Protein AF-A0A959ATP3-F1 (afdb_monomer_lite)

Structure (mmCIF, N/CA/C/O backbone):
data_AF-A0A959ATP3-F1
#
_entry.id   AF-A0A959ATP3-F1
#
loop_
_atom_site.group_PDB
_atom_site.id
_atom_site.type_symbol
_atom_site.label_atom_id
_atom_site.label_alt_id
_atom_site.label_comp_id
_atom_site.label_asym_id
_atom_site.label_entity_id
_atom_site.label_seq_id
_atom_site.pdbx_PDB_ins_code
_atom_site.Cartn_x
_atom_site.Cartn_y
_atom_site.Cartn_z
_atom_site.occupancy
_atom_site.B_iso_or_equiv
_atom_site.auth_seq_id
_atom_site.auth_comp_id
_atom_site.auth_asym_id
_atom_site.auth_atom_id
_atom_site.pdbx_PDB_model_num
ATOM 1 N N . MET A 1 1 ? 26.171 -15.352 -18.426 1.00 55.78 1 MET A N 1
ATOM 2 C CA . MET A 1 1 ? 26.506 -15.140 -19.850 1.00 55.78 1 MET A CA 1
ATOM 3 C C . MET A 1 1 ? 27.929 -14.606 -19.920 1.00 55.78 1 MET A C 1
ATOM 5 O O . MET A 1 1 ? 28.233 -13.723 -19.118 1.00 55.78 1 MET A O 1
ATOM 9 N N . PRO A 1 2 ? 28.801 -15.142 -20.786 1.00 71.12 2 PRO A N 1
ATOM 10 C CA . PRO A 1 2 ? 30.140 -14.600 -21.000 1.00 71.12 2 PRO A CA 1
ATOM 11 C C . PRO A 1 2 ? 30.067 -13.116 -21.384 1.00 71.12 2 PRO A C 1
ATOM 13 O O . PRO A 1 2 ? 29.172 -12.702 -22.122 1.00 71.12 2 PRO A O 1
ATOM 16 N N . MET A 1 3 ? 30.991 -12.302 -20.871 1.00 66.50 3 MET A N 1
ATOM 17 C CA . MET A 1 3 ? 30.961 -10.841 -21.041 1.00 66.50 3 MET A CA 1
ATOM 18 C C . MET A 1 3 ? 31.035 -10.406 -22.517 1.00 66.50 3 MET A C 1
ATOM 20 O O . MET A 1 3 ? 30.455 -9.386 -22.887 1.00 66.50 3 MET A O 1
ATOM 24 N N . GLU A 1 4 ? 31.709 -11.196 -23.351 1.00 76.69 4 GLU A N 1
ATOM 25 C CA . GLU A 1 4 ? 31.849 -10.973 -24.794 1.00 76.69 4 GLU A CA 1
ATOM 26 C C . GLU A 1 4 ? 30.539 -11.216 -25.554 1.00 76.69 4 GLU A C 1
ATOM 28 O O . GLU A 1 4 ? 30.179 -10.442 -26.438 1.00 76.69 4 GLU A O 1
ATOM 33 N N . GLU A 1 5 ? 29.763 -12.223 -25.152 1.00 82.06 5 GLU A N 1
ATOM 34 C CA . GLU A 1 5 ? 28.483 -12.544 -25.788 1.00 82.06 5 GLU A CA 1
ATOM 35 C C . GLU A 1 5 ? 27.431 -11.457 -25.513 1.00 82.06 5 GLU A C 1
ATOM 37 O O . GLU A 1 5 ? 26.689 -11.049 -26.407 1.00 82.06 5 GLU A O 1
ATOM 42 N N . ALA A 1 6 ? 27.411 -10.913 -24.291 1.00 81.12 6 ALA A N 1
ATOM 43 C CA . ALA A 1 6 ? 26.537 -9.795 -23.937 1.00 81.12 6 ALA A CA 1
ATOM 44 C C . ALA A 1 6 ? 26.890 -8.513 -24.714 1.00 81.12 6 ALA A C 1
ATOM 46 O O . ALA A 1 6 ? 25.999 -7.770 -25.127 1.00 81.12 6 ALA A O 1
ATOM 47 N N . PHE A 1 7 ? 28.185 -8.263 -24.935 1.00 86.12 7 PHE A N 1
ATOM 48 C CA . PHE A 1 7 ? 28.660 -7.137 -25.739 1.00 86.12 7 PHE A CA 1
ATOM 49 C C . PHE A 1 7 ? 28.215 -7.269 -27.200 1.00 86.12 7 PHE A C 1
ATOM 51 O O . PHE A 1 7 ? 27.654 -6.323 -27.751 1.00 86.12 7 PHE A O 1
ATOM 58 N N . ALA A 1 8 ? 28.402 -8.449 -27.799 1.00 89.00 8 ALA A N 1
ATOM 59 C CA . ALA A 1 8 ? 28.009 -8.716 -29.179 1.00 89.00 8 ALA A CA 1
ATOM 60 C C . ALA A 1 8 ? 26.495 -8.550 -29.387 1.00 89.00 8 ALA A C 1
ATOM 62 O O . ALA A 1 8 ? 26.070 -7.867 -30.317 1.00 89.00 8 ALA A O 1
ATOM 63 N N . ARG A 1 9 ? 25.672 -9.097 -28.484 1.00 90.38 9 ARG A N 1
ATOM 64 C CA . ARG A 1 9 ? 24.206 -8.969 -28.563 1.00 90.38 9 ARG A CA 1
ATOM 65 C C . ARG A 1 9 ? 23.738 -7.521 -28.446 1.00 90.38 9 ARG A C 1
ATOM 67 O O . ARG A 1 9 ? 22.873 -7.094 -29.204 1.00 90.38 9 ARG A O 1
ATOM 74 N N . LEU A 1 10 ? 24.323 -6.755 -27.525 1.00 92.38 10 LEU A N 1
ATOM 75 C CA . LEU A 1 10 ? 24.010 -5.335 -27.383 1.00 92.38 10 LEU A CA 1
ATOM 76 C C . LEU A 1 10 ? 24.425 -4.539 -28.628 1.00 92.38 10 LEU A C 1
ATOM 78 O O . LEU A 1 10 ? 23.687 -3.667 -29.077 1.00 92.38 10 LEU A O 1
ATOM 82 N N . MET A 1 11 ? 25.578 -4.856 -29.215 1.00 93.62 11 MET A N 1
ATOM 83 C CA . MET A 1 11 ? 26.029 -4.223 -30.451 1.00 93.62 11 MET A CA 1
ATOM 84 C C . MET A 1 11 ? 25.081 -4.505 -31.623 1.00 93.62 11 MET A C 1
ATOM 86 O O . MET A 1 11 ? 24.761 -3.582 -32.366 1.00 93.62 11 MET A O 1
ATOM 90 N N . VAL A 1 12 ? 24.592 -5.741 -31.766 1.00 93.88 12 VAL A N 1
ATOM 91 C CA . VAL A 1 12 ? 23.578 -6.095 -32.775 1.00 93.88 12 VAL A CA 1
ATOM 92 C C . VAL A 1 12 ? 22.300 -5.281 -32.566 1.00 93.88 12 VAL A C 1
ATOM 94 O O . VAL A 1 12 ? 21.854 -4.615 -33.496 1.00 93.88 12 VAL A O 1
ATOM 97 N N . ALA A 1 13 ? 21.782 -5.235 -31.337 1.00 93.75 13 ALA A N 1
ATOM 98 C CA . ALA A 1 13 ? 20.562 -4.491 -31.029 1.00 93.75 13 ALA A CA 1
ATOM 99 C C . ALA A 1 13 ? 20.670 -2.995 -31.359 1.00 93.75 13 ALA A C 1
ATOM 101 O O . ALA A 1 13 ? 19.736 -2.400 -31.891 1.00 93.75 13 ALA A O 1
ATOM 102 N N . LEU A 1 14 ? 21.820 -2.377 -31.076 1.00 94.00 14 LEU A N 1
ATOM 103 C CA . LEU A 1 14 ? 22.054 -0.967 -31.394 1.00 94.00 14 LEU A CA 1
ATOM 104 C C . LEU A 1 14 ? 22.141 -0.710 -32.903 1.00 94.00 14 LEU A C 1
ATOM 106 O O . LEU A 1 14 ? 21.731 0.358 -33.352 1.00 94.00 14 LEU A O 1
ATOM 110 N N . ARG A 1 15 ? 22.646 -1.668 -33.690 1.00 93.69 15 ARG A N 1
ATOM 111 C CA . ARG A 1 15 ? 22.652 -1.566 -35.158 1.00 93.69 15 ARG A CA 1
ATOM 112 C C . ARG A 1 15 ? 21.250 -1.644 -35.733 1.00 93.69 15 ARG A C 1
ATOM 114 O O . ARG A 1 15 ? 20.920 -0.827 -36.583 1.00 93.69 15 ARG A O 1
ATOM 121 N N . GLU A 1 16 ? 20.446 -2.588 -35.260 1.00 92.75 16 GLU A N 1
ATOM 122 C CA . GLU A 1 16 ? 19.052 -2.733 -35.693 1.00 92.75 16 GLU A CA 1
ATOM 123 C C . GLU A 1 16 ? 18.262 -1.470 -35.359 1.00 92.75 16 GLU A C 1
ATOM 125 O O . GLU A 1 16 ? 17.630 -0.888 -36.228 1.00 92.75 16 GLU A O 1
ATOM 130 N N . VAL A 1 17 ? 18.409 -0.951 -34.138 1.00 93.44 17 VAL A N 1
ATOM 131 C CA . VAL A 1 17 ? 17.792 0.318 -33.743 1.00 93.44 17 VAL A CA 1
ATOM 132 C C . VAL A 1 17 ? 18.260 1.485 -34.622 1.00 93.44 17 VAL A C 1
ATOM 134 O O . VAL A 1 17 ? 17.458 2.318 -35.038 1.00 93.44 17 VAL A O 1
ATOM 137 N N . ALA A 1 18 ? 19.549 1.575 -34.944 1.00 91.94 18 ALA A N 1
ATOM 138 C CA . ALA A 1 18 ? 20.011 2.613 -35.858 1.00 91.94 18 ALA A CA 1
ATOM 139 C C . ALA A 1 18 ? 19.338 2.483 -37.240 1.00 91.94 18 ALA A C 1
ATOM 141 O O . ALA A 1 18 ? 18.886 3.485 -37.791 1.00 91.94 18 ALA A O 1
ATOM 142 N N . GLN A 1 19 ? 19.235 1.265 -37.778 1.00 90.31 19 GLN A N 1
ATOM 143 C CA . GLN A 1 19 ? 18.623 0.993 -39.082 1.00 90.31 19 GLN A CA 1
ATOM 144 C C . GLN A 1 19 ? 17.118 1.287 -39.097 1.00 90.31 19 GLN A C 1
ATOM 146 O O . GLN A 1 19 ? 16.654 2.041 -39.952 1.00 90.31 19 GLN A O 1
ATOM 151 N N . ASP A 1 20 ? 16.376 0.756 -38.128 1.00 90.81 20 ASP A N 1
ATOM 152 C CA . ASP A 1 20 ? 14.914 0.840 -38.068 1.00 90.81 20 ASP A CA 1
ATOM 153 C C . ASP A 1 20 ? 14.419 2.276 -37.865 1.00 90.81 20 ASP A C 1
ATOM 155 O O . ASP A 1 20 ? 13.376 2.666 -38.389 1.00 90.81 20 ASP A O 1
ATOM 159 N N . TYR A 1 21 ? 15.180 3.087 -37.125 1.00 88.75 21 TYR A N 1
ATOM 160 C CA . TYR A 1 21 ? 14.747 4.417 -36.694 1.00 88.75 21 TYR A CA 1
ATOM 161 C C . TYR A 1 21 ? 15.440 5.574 -37.427 1.00 88.75 21 TYR A C 1
ATOM 163 O O . TYR A 1 21 ? 15.325 6.731 -37.016 1.00 88.75 21 TYR A O 1
ATOM 171 N N . GLY A 1 22 ? 16.100 5.288 -38.556 1.00 77.06 22 GLY A N 1
ATOM 172 C CA . GLY A 1 22 ? 16.407 6.312 -39.555 1.00 77.06 22 GLY A CA 1
ATOM 173 C C . GLY A 1 22 ? 17.872 6.720 -39.699 1.00 77.06 22 GLY A C 1
ATOM 174 O O . GLY A 1 22 ? 18.131 7.828 -40.178 1.00 77.06 22 GLY A O 1
ATOM 175 N N . ALA A 1 23 ? 18.832 5.854 -39.362 1.00 82.75 23 ALA A N 1
ATOM 176 C CA . ALA A 1 23 ? 20.211 6.027 -39.815 1.00 82.75 23 ALA A CA 1
ATOM 177 C C . ALA A 1 23 ? 20.264 5.925 -41.349 1.00 82.75 23 ALA A C 1
ATOM 179 O O . ALA A 1 23 ? 20.186 4.845 -41.929 1.00 82.75 23 ALA A O 1
ATOM 180 N N . ARG A 1 24 ? 20.380 7.074 -42.024 1.00 78.44 24 ARG A N 1
ATOM 181 C CA . ARG A 1 24 ? 20.422 7.164 -43.498 1.00 78.44 24 ARG A CA 1
ATOM 182 C C . ARG A 1 24 ? 21.836 7.049 -44.061 1.00 78.44 24 ARG A C 1
ATOM 184 O O . ARG A 1 24 ? 22.009 6.942 -45.270 1.00 78.44 24 ARG A O 1
ATOM 191 N N . GLN A 1 25 ? 22.838 7.122 -43.192 1.00 80.69 25 GLN A N 1
ATOM 192 C CA . GLN A 1 25 ? 24.253 7.020 -43.528 1.00 80.69 25 GLN A CA 1
ATOM 193 C C . GLN A 1 25 ? 24.859 5.818 -42.808 1.00 80.69 25 GLN A C 1
ATOM 195 O O . GLN A 1 25 ? 24.381 5.415 -41.746 1.00 80.69 25 GLN A O 1
ATOM 200 N N . ALA A 1 26 ? 25.936 5.269 -43.372 1.00 83.38 26 ALA A N 1
ATOM 201 C CA . ALA A 1 26 ? 26.719 4.254 -42.687 1.00 83.38 26 ALA A CA 1
ATOM 202 C C . ALA A 1 26 ? 27.265 4.831 -41.372 1.00 83.38 26 ALA A C 1
ATOM 204 O O . ALA A 1 26 ? 27.941 5.860 -41.362 1.00 83.38 26 ALA A O 1
ATOM 205 N N . VAL A 1 27 ? 26.950 4.168 -40.264 1.00 86.00 27 VAL A N 1
ATOM 206 C CA . VAL A 1 27 ? 27.437 4.536 -38.933 1.00 86.00 27 VAL A CA 1
ATOM 207 C C . VAL A 1 27 ? 28.763 3.819 -38.695 1.00 86.00 27 VAL A C 1
ATOM 209 O O . VAL A 1 27 ? 28.859 2.610 -38.903 1.00 86.00 27 VAL A O 1
ATOM 212 N N . LEU A 1 28 ? 29.778 4.567 -38.261 1.00 89.50 28 LEU A N 1
ATOM 213 C CA . 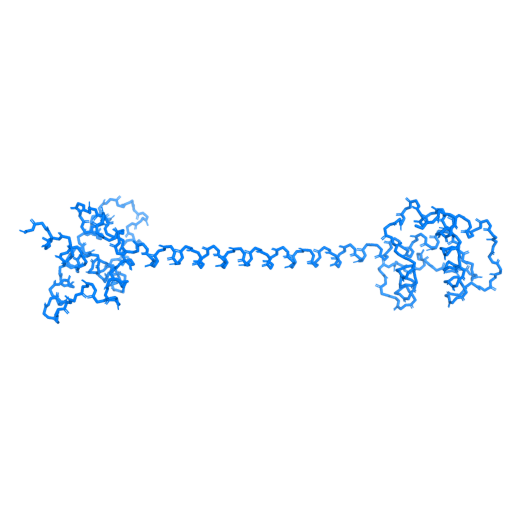LEU A 1 28 ? 31.118 4.041 -38.002 1.00 89.50 28 LEU A CA 1
ATOM 214 C C . LEU A 1 28 ? 31.126 3.037 -36.839 1.00 89.50 28 LEU A C 1
ATOM 216 O O . LEU A 1 28 ? 30.393 3.190 -35.856 1.00 89.50 28 LEU A O 1
ATOM 220 N N . GLU A 1 29 ? 32.009 2.044 -36.916 1.00 90.25 29 GLU A N 1
ATOM 221 C CA . GLU A 1 29 ? 32.160 0.990 -35.904 1.00 90.25 29 GLU A CA 1
ATOM 222 C C . GLU A 1 29 ? 32.504 1.556 -34.519 1.00 90.25 29 GLU A C 1
ATOM 224 O O . GLU A 1 29 ? 31.994 1.116 -33.485 1.00 90.25 29 GLU A O 1
ATOM 229 N N . GLU A 1 30 ? 33.324 2.602 -34.495 1.00 92.25 30 GLU A N 1
ATOM 230 C CA . GLU A 1 30 ? 33.732 3.318 -33.292 1.00 92.25 30 GLU A CA 1
ATOM 231 C C . GLU A 1 30 ? 32.532 3.975 -32.604 1.00 92.25 30 GLU A C 1
ATOM 233 O O . GLU A 1 30 ? 32.468 4.027 -31.374 1.00 92.25 30 GLU A O 1
ATOM 238 N N . THR A 1 31 ? 31.542 4.421 -33.386 1.00 91.75 31 THR A N 1
ATOM 239 C CA . THR A 1 31 ? 30.310 5.012 -32.850 1.00 91.75 31 THR A CA 1
ATOM 240 C C . THR A 1 31 ? 29.467 3.946 -32.167 1.00 91.75 31 THR A C 1
ATOM 242 O O . THR A 1 31 ? 29.021 4.160 -31.043 1.00 91.75 31 THR A O 1
ATOM 245 N N . PHE A 1 32 ? 29.307 2.766 -32.774 1.00 93.50 32 PHE A N 1
ATOM 246 C CA . PHE A 1 32 ? 28.629 1.648 -32.111 1.00 93.50 32 PHE A CA 1
ATOM 247 C C . PHE A 1 32 ? 29.375 1.180 -30.862 1.00 93.50 32 PHE A C 1
ATOM 249 O O . PHE A 1 32 ? 28.748 0.909 -29.839 1.00 93.50 32 PHE A O 1
ATOM 256 N N . THR A 1 33 ? 30.706 1.148 -30.904 1.00 93.75 33 THR A N 1
ATOM 257 C CA . THR A 1 33 ? 31.537 0.802 -29.746 1.00 93.75 33 THR A CA 1
ATOM 258 C C . THR A 1 33 ? 31.316 1.774 -28.584 1.00 93.75 33 THR A C 1
ATOM 260 O O . THR A 1 33 ? 31.165 1.345 -27.435 1.00 93.75 33 THR A O 1
ATOM 263 N N . GLU A 1 34 ? 31.246 3.078 -28.862 1.00 95.00 34 GLU A N 1
ATOM 264 C CA . GLU A 1 34 ? 30.943 4.080 -27.839 1.00 95.00 34 GLU A CA 1
ATOM 265 C C . GLU A 1 34 ? 29.496 3.978 -27.345 1.00 95.00 34 GLU A C 1
ATOM 267 O O . GLU A 1 34 ? 29.262 4.024 -26.138 1.00 95.00 34 GLU A O 1
ATOM 272 N N . CYS A 1 35 ? 28.528 3.740 -28.232 1.00 94.50 35 CYS A N 1
ATOM 273 C CA . CYS A 1 35 ? 27.137 3.484 -27.856 1.00 94.50 35 CYS A CA 1
ATOM 274 C C . CYS A 1 35 ? 27.022 2.309 -26.874 1.00 94.50 35 CYS A C 1
ATOM 276 O O . CYS A 1 35 ? 26.434 2.457 -25.803 1.00 94.50 35 CYS A O 1
ATOM 278 N N . VAL A 1 36 ? 27.664 1.174 -27.171 1.00 94.44 36 VAL A N 1
ATOM 279 C CA . VAL A 1 36 ? 27.715 0.014 -26.265 1.00 94.44 36 VAL A CA 1
ATOM 280 C C . VAL A 1 36 ? 28.339 0.396 -24.920 1.00 94.44 36 VAL A C 1
ATOM 282 O O . VAL A 1 36 ? 27.836 0.010 -23.860 1.00 94.44 36 VAL A O 1
ATOM 285 N N . ARG A 1 37 ? 29.429 1.173 -24.935 1.00 93.94 37 ARG A N 1
ATOM 286 C CA . ARG A 1 37 ? 30.119 1.623 -23.720 1.00 93.94 37 ARG A CA 1
ATOM 287 C C . ARG A 1 37 ? 29.221 2.501 -22.850 1.00 93.94 37 ARG A C 1
ATOM 289 O O . ARG A 1 37 ? 29.161 2.275 -21.640 1.00 93.94 37 ARG A O 1
ATOM 296 N N . ILE A 1 38 ? 28.528 3.472 -23.441 1.00 94.75 38 ILE A N 1
ATOM 297 C CA . ILE A 1 38 ? 27.601 4.355 -22.730 1.00 94.75 38 ILE A CA 1
ATOM 298 C C . ILE A 1 38 ? 26.431 3.550 -22.172 1.00 94.75 38 ILE A C 1
ATOM 300 O O . ILE A 1 38 ? 26.153 3.662 -20.977 1.00 94.75 38 ILE A O 1
ATOM 304 N N . THR A 1 39 ? 25.807 2.683 -22.974 1.00 95.25 39 THR A N 1
ATOM 305 C CA . THR A 1 39 ? 24.705 1.827 -22.517 1.00 95.25 39 THR A CA 1
ATOM 306 C C . THR A 1 39 ? 25.124 0.985 -21.318 1.00 95.25 39 THR A C 1
ATOM 308 O O . THR A 1 39 ? 24.473 1.023 -20.280 1.00 95.25 39 THR A O 1
ATOM 311 N N . ARG A 1 40 ? 26.275 0.309 -21.376 1.00 92.69 40 ARG A N 1
ATOM 312 C CA . ARG A 1 40 ? 26.745 -0.508 -20.247 1.00 92.69 40 ARG A CA 1
ATOM 313 C C . ARG A 1 40 ? 27.132 0.303 -19.014 1.00 92.69 40 ARG A C 1
ATOM 315 O O . ARG A 1 40 ? 26.956 -0.186 -17.907 1.00 92.69 40 ARG A O 1
ATOM 322 N N . LYS A 1 41 ? 27.704 1.501 -19.171 1.00 94.06 41 LYS A N 1
ATOM 323 C CA . LYS A 1 41 ? 28.187 2.299 -18.028 1.00 94.06 41 LYS A CA 1
ATOM 324 C C . LYS A 1 41 ? 27.102 3.148 -17.374 1.00 94.06 41 LYS A C 1
ATOM 326 O O . LYS A 1 41 ? 27.196 3.421 -16.182 1.00 94.06 41 LYS A O 1
ATOM 331 N N . LYS A 1 42 ? 26.129 3.627 -18.148 1.00 95.19 42 LYS A N 1
ATOM 332 C CA . LYS A 1 42 ? 25.110 4.587 -17.694 1.00 95.19 42 LYS A CA 1
ATOM 333 C C . LYS A 1 42 ? 23.705 3.993 -17.651 1.00 95.19 42 LYS A C 1
ATOM 335 O O . LYS A 1 42 ? 22.899 4.442 -16.848 1.00 95.19 42 LYS A O 1
ATOM 340 N N . PHE A 1 43 ? 23.449 2.957 -18.446 1.00 94.88 43 PHE A N 1
ATOM 341 C CA . PHE A 1 43 ? 22.136 2.340 -18.638 1.00 94.88 43 PHE A CA 1
ATOM 342 C C . PHE A 1 43 ? 22.170 0.825 -18.365 1.00 94.88 43 PHE A C 1
ATOM 344 O O . PHE A 1 43 ? 21.407 0.065 -18.949 1.00 94.88 43 PHE A O 1
ATOM 351 N N . ALA A 1 44 ? 23.058 0.372 -17.469 1.00 90.31 44 ALA A N 1
ATOM 352 C CA . ALA A 1 44 ? 23.300 -1.050 -17.183 1.00 90.31 44 ALA A CA 1
ATOM 353 C C . ALA A 1 44 ? 22.053 -1.830 -16.728 1.00 90.31 44 ALA A C 1
ATOM 355 O O . ALA A 1 44 ? 22.017 -3.050 -16.841 1.00 90.31 44 ALA A O 1
ATOM 356 N N . GLY A 1 45 ? 21.062 -1.125 -16.174 1.00 87.94 45 GLY A N 1
ATOM 357 C CA . GLY A 1 45 ? 19.795 -1.702 -15.729 1.00 87.94 45 GLY A CA 1
ATOM 358 C C . GLY A 1 45 ? 18.763 -1.906 -16.839 1.00 87.94 45 GLY A C 1
ATOM 359 O O . GLY A 1 45 ? 17.676 -2.378 -16.525 1.00 87.94 45 GLY A O 1
ATOM 360 N N . LEU A 1 46 ? 19.071 -1.530 -18.087 1.00 92.81 46 LEU A N 1
ATOM 361 C CA . LEU A 1 46 ? 18.201 -1.755 -19.239 1.00 92.81 46 LEU A CA 1
ATOM 362 C C . LEU A 1 46 ? 18.528 -3.085 -19.919 1.00 92.81 46 LEU A C 1
ATOM 364 O O . LEU A 1 46 ? 19.680 -3.360 -20.267 1.00 92.81 46 LEU A O 1
ATOM 368 N N . GLY A 1 47 ? 17.495 -3.889 -20.156 1.00 91.62 47 GLY A N 1
ATOM 369 C CA . GLY A 1 47 ? 17.571 -5.037 -21.053 1.00 91.62 47 GLY A CA 1
ATOM 370 C C . GLY A 1 47 ? 17.647 -4.626 -22.528 1.00 91.62 47 GLY A C 1
ATOM 371 O O . GLY A 1 47 ? 17.294 -3.511 -22.903 1.00 91.62 47 GLY A O 1
ATOM 372 N N . ILE A 1 48 ? 18.063 -5.556 -23.393 1.00 92.06 48 ILE A N 1
ATOM 373 C CA . ILE A 1 48 ? 18.115 -5.335 -24.851 1.00 92.06 48 ILE A CA 1
ATOM 374 C C . ILE A 1 48 ? 16.735 -4.958 -25.414 1.00 92.06 48 ILE A C 1
ATOM 376 O O . ILE A 1 48 ? 16.626 -4.022 -26.202 1.00 92.06 48 ILE A O 1
ATOM 380 N N . GLU A 1 49 ? 15.677 -5.636 -24.968 1.00 93.88 49 GLU A N 1
ATOM 381 C CA . GLU A 1 49 ? 14.311 -5.322 -25.405 1.00 93.88 49 GLU A CA 1
ATOM 382 C C . GLU A 1 49 ? 13.857 -3.933 -24.939 1.00 93.88 49 GLU A C 1
ATOM 384 O O . GLU A 1 49 ? 13.155 -3.243 -25.670 1.00 93.88 49 GLU A O 1
ATOM 389 N N . GLU A 1 50 ? 14.323 -3.468 -23.777 1.00 95.00 50 GLU A N 1
ATOM 390 C CA . GLU A 1 50 ? 14.017 -2.118 -23.289 1.00 95.00 50 GLU A CA 1
ATOM 391 C C . GLU A 1 50 ? 14.708 -1.033 -24.119 1.00 95.00 50 GLU A C 1
ATOM 393 O O . GLU A 1 50 ? 14.179 0.064 -24.253 1.00 95.00 50 GLU A O 1
ATOM 398 N N . ILE A 1 51 ? 15.866 -1.325 -24.719 1.00 95.69 51 ILE A N 1
ATOM 399 C CA . ILE A 1 51 ? 16.518 -0.403 -25.661 1.00 95.69 51 ILE A CA 1
ATOM 400 C C . ILE A 1 51 ? 15.658 -0.249 -26.916 1.00 95.69 51 ILE A C 1
ATOM 402 O O . ILE A 1 51 ? 15.453 0.869 -27.382 1.00 95.69 51 ILE A O 1
ATOM 406 N N . ARG A 1 52 ? 15.128 -1.354 -27.451 1.00 95.06 52 ARG A N 1
ATOM 407 C CA . ARG A 1 52 ? 14.221 -1.314 -28.607 1.00 95.06 52 ARG A CA 1
ATOM 408 C C . ARG A 1 52 ? 12.928 -0.580 -28.266 1.00 95.06 52 ARG A C 1
ATOM 410 O O . ARG A 1 52 ? 12.479 0.252 -29.050 1.00 95.06 52 ARG A O 1
ATOM 417 N N . GLU A 1 53 ? 12.366 -0.850 -27.093 1.00 96.00 53 GLU A N 1
ATOM 418 C CA . GLU A 1 53 ? 11.154 -0.186 -26.617 1.00 96.00 53 GLU A CA 1
ATOM 419 C C . GLU A 1 53 ? 11.361 1.317 -26.420 1.00 96.00 53 GLU A C 1
ATOM 421 O O . GLU A 1 53 ? 10.548 2.110 -26.884 1.00 96.00 53 GLU A O 1
ATOM 426 N N . ALA A 1 54 ? 12.497 1.732 -25.853 1.00 96.50 54 ALA A N 1
ATOM 427 C CA . ALA A 1 54 ? 12.846 3.144 -25.731 1.00 96.50 54 ALA A CA 1
ATOM 428 C C . ALA A 1 54 ? 12.800 3.864 -27.089 1.00 96.50 54 ALA A C 1
ATOM 430 O O . ALA A 1 54 ? 12.311 4.990 -27.179 1.00 96.50 54 ALA A O 1
ATOM 431 N N . TYR A 1 55 ? 13.254 3.210 -28.162 1.00 95.44 55 TYR A N 1
ATOM 432 C CA . TYR A 1 55 ? 13.173 3.775 -29.509 1.00 95.44 55 TYR A CA 1
ATOM 433 C C . TYR A 1 55 ? 11.769 3.735 -30.117 1.00 95.44 55 TYR A C 1
ATOM 435 O O . TYR A 1 55 ? 11.412 4.685 -30.813 1.00 95.44 55 TYR A O 1
ATOM 443 N N . ARG A 1 56 ? 10.945 2.720 -29.818 1.00 95.44 56 ARG A N 1
ATOM 444 C CA . ARG A 1 56 ? 9.518 2.724 -30.196 1.00 95.44 56 ARG A CA 1
ATOM 445 C C . ARG A 1 56 ? 8.794 3.908 -29.570 1.00 95.44 56 ARG A C 1
ATOM 447 O O . ARG A 1 56 ? 8.158 4.677 -30.284 1.00 95.44 56 ARG A O 1
ATOM 454 N N . MET A 1 57 ? 8.965 4.096 -28.264 1.00 95.19 57 MET A N 1
ATOM 455 C CA . MET A 1 57 ? 8.362 5.200 -27.517 1.00 95.19 57 MET A CA 1
ATOM 456 C C . MET A 1 57 ? 8.869 6.556 -28.009 1.00 95.19 57 MET A C 1
ATOM 458 O O . MET A 1 57 ? 8.102 7.509 -28.131 1.00 95.19 57 MET A O 1
ATOM 462 N N . TRP A 1 58 ? 10.162 6.655 -28.332 1.00 94.81 58 TRP A N 1
ATOM 463 C CA . TRP A 1 58 ? 10.718 7.864 -28.932 1.00 94.81 58 TRP A CA 1
ATOM 464 C C . TRP A 1 58 ? 10.068 8.178 -30.283 1.00 94.81 58 TRP A C 1
ATOM 466 O O . TRP A 1 58 ? 9.620 9.304 -30.495 1.00 94.81 58 TRP A O 1
ATOM 476 N N . ALA A 1 59 ? 9.976 7.189 -31.174 1.00 92.56 59 ALA A N 1
ATOM 477 C CA . ALA A 1 59 ? 9.379 7.348 -32.497 1.00 92.56 59 ALA A CA 1
ATOM 478 C C . ALA A 1 59 ? 7.873 7.658 -32.441 1.00 92.56 59 ALA A C 1
ATOM 480 O O . ALA A 1 59 ? 7.371 8.400 -33.282 1.00 92.56 59 ALA A O 1
ATOM 481 N N . ALA A 1 60 ? 7.170 7.134 -31.434 1.00 93.25 60 ALA A N 1
ATOM 482 C CA . ALA A 1 60 ? 5.764 7.424 -31.165 1.00 93.25 60 ALA A CA 1
ATOM 483 C C . ALA A 1 60 ? 5.533 8.796 -30.496 1.00 93.25 60 ALA A C 1
ATOM 485 O O . ALA A 1 60 ? 4.393 9.241 -30.388 1.00 93.25 60 ALA A O 1
ATOM 486 N N . GLY A 1 61 ? 6.594 9.487 -30.058 1.00 92.19 61 GLY A N 1
ATOM 487 C CA . GLY A 1 61 ? 6.486 10.761 -29.341 1.00 92.19 61 GLY A CA 1
ATOM 488 C C . GLY A 1 61 ? 6.007 10.621 -27.892 1.00 92.19 61 GLY A C 1
ATOM 489 O O . GLY A 1 61 ? 5.516 11.586 -27.312 1.00 92.19 61 GLY A O 1
ATOM 490 N N . GLU A 1 62 ? 6.141 9.432 -27.306 1.00 93.44 62 GLU A N 1
ATOM 491 C CA . GLU A 1 62 ? 5.707 9.123 -25.938 1.00 93.44 62 GLU A CA 1
ATOM 492 C C . GLU A 1 62 ? 6.757 9.494 -24.885 1.00 93.44 62 GLU A C 1
ATOM 494 O O . GLU A 1 62 ? 6.432 9.656 -23.708 1.00 93.44 62 GLU A O 1
ATOM 499 N N . LEU A 1 63 ? 8.019 9.650 -25.299 1.00 93.69 63 LEU A N 1
ATOM 500 C CA . LEU A 1 63 ? 9.080 10.126 -24.418 1.00 93.69 63 LEU A CA 1
ATOM 501 C C . LEU A 1 63 ? 8.991 11.640 -24.229 1.00 93.69 63 LEU A C 1
ATOM 503 O O . LEU A 1 63 ? 8.876 12.401 -25.190 1.00 93.69 63 LEU A O 1
ATOM 507 N N . ASN A 1 64 ? 9.152 12.087 -22.983 1.00 89.81 64 ASN A N 1
ATOM 508 C CA . ASN A 1 64 ? 9.185 13.505 -22.633 1.00 89.81 64 ASN A CA 1
ATOM 509 C C . ASN A 1 64 ? 10.526 14.153 -23.026 1.00 89.81 64 ASN A C 1
ATOM 511 O O . ASN A 1 64 ? 11.387 14.412 -22.185 1.00 89.81 64 ASN A O 1
ATOM 515 N N . LEU A 1 65 ? 10.707 14.374 -24.324 1.00 89.88 65 LEU A N 1
ATOM 516 C CA . LEU A 1 65 ? 11.853 15.048 -24.927 1.00 89.88 65 LEU A CA 1
ATOM 517 C C . LEU A 1 65 ? 11.382 16.336 -25.598 1.00 89.88 65 LEU A C 1
ATOM 519 O O . LEU A 1 65 ? 10.337 16.360 -26.254 1.00 89.88 65 LEU A O 1
ATOM 523 N N . ARG A 1 66 ? 12.155 17.420 -25.484 1.00 86.56 66 ARG A N 1
ATOM 524 C CA . ARG A 1 66 ? 11.847 18.634 -26.249 1.00 86.56 66 ARG A CA 1
ATOM 525 C C . ARG A 1 66 ? 12.138 18.393 -27.727 1.00 86.56 66 ARG A C 1
ATOM 527 O O . ARG A 1 66 ? 13.019 17.611 -28.094 1.00 86.56 66 ARG A O 1
ATOM 534 N N . LYS A 1 67 ? 11.430 19.123 -28.588 1.00 80.50 67 LYS A N 1
ATOM 535 C CA . LYS A 1 67 ? 11.697 19.124 -30.031 1.00 80.50 67 LYS A CA 1
ATOM 536 C C . LYS A 1 67 ? 13.183 19.409 -30.291 1.00 80.50 67 LYS A C 1
ATOM 538 O O . LYS A 1 67 ? 13.741 20.330 -29.697 1.00 80.50 67 LYS A O 1
ATOM 543 N N . GLY A 1 68 ? 13.817 18.609 -31.146 1.00 79.19 68 GLY A N 1
ATOM 544 C CA . GLY A 1 68 ? 15.251 18.692 -31.432 1.00 79.19 68 GLY A CA 1
ATOM 545 C C . GLY A 1 68 ? 16.191 18.012 -30.429 1.00 79.19 68 GLY A C 1
ATOM 546 O O . GLY A 1 68 ? 17.367 17.845 -30.747 1.00 79.19 68 GLY A O 1
ATOM 547 N N . GLU A 1 69 ? 15.739 17.570 -29.246 1.00 80.62 69 GLU A N 1
ATOM 548 C CA . GLU A 1 69 ? 16.667 17.021 -28.246 1.00 80.62 69 GLU A CA 1
ATOM 549 C C . GLU A 1 69 ? 17.253 15.673 -28.671 1.00 80.62 69 GLU A C 1
ATOM 551 O O . GLU A 1 69 ? 18.450 15.484 -28.494 1.00 80.62 69 GLU A O 1
ATOM 556 N N . ALA A 1 70 ? 16.497 14.787 -29.315 1.00 85.75 70 ALA A N 1
ATOM 557 C CA . ALA A 1 70 ? 16.991 13.484 -29.781 1.00 85.75 70 ALA A CA 1
ATOM 558 C C . ALA A 1 70 ? 16.820 13.266 -31.296 1.00 85.75 70 ALA A C 1
ATOM 560 O O . ALA A 1 70 ? 16.776 12.127 -31.759 1.00 85.75 70 ALA A O 1
ATOM 561 N N . GLU A 1 71 ? 16.710 14.345 -32.074 1.00 84.88 71 GLU A N 1
ATOM 562 C CA . GLU A 1 71 ? 16.571 14.258 -33.530 1.00 84.88 71 GLU A CA 1
ATOM 563 C C . GLU A 1 71 ? 17.883 13.815 -34.196 1.00 84.88 71 GLU A C 1
ATOM 565 O O . GLU A 1 71 ? 18.972 14.285 -33.862 1.00 84.88 71 GLU A O 1
ATOM 570 N N . MET A 1 72 ? 17.775 12.925 -35.185 1.00 82.50 72 MET A N 1
ATOM 571 C CA . MET A 1 72 ? 18.894 12.532 -36.042 1.00 82.50 72 MET A CA 1
ATOM 572 C C . MET A 1 72 ? 19.024 13.517 -37.209 1.00 82.50 72 MET A C 1
ATOM 574 O O . MET A 1 72 ? 18.663 13.206 -38.348 1.00 82.50 72 MET A O 1
ATOM 578 N N . TYR A 1 73 ? 19.510 14.732 -36.940 1.00 69.31 73 TYR A N 1
ATOM 579 C CA . TYR A 1 73 ? 19.756 15.722 -37.994 1.00 69.31 73 TYR A CA 1
ATOM 580 C C . TYR A 1 73 ? 20.685 15.144 -39.074 1.00 69.31 73 TYR A C 1
ATOM 582 O O . TYR A 1 73 ? 21.718 14.549 -38.775 1.00 69.31 73 TYR A O 1
ATOM 590 N N . GLY A 1 74 ? 20.282 15.258 -40.344 1.00 69.88 74 GLY A N 1
ATOM 591 C CA . GLY A 1 74 ? 21.011 14.660 -41.471 1.00 69.88 74 GLY A CA 1
ATOM 592 C C . GLY A 1 74 ? 20.970 13.123 -41.538 1.00 69.88 74 GLY A C 1
ATOM 593 O O . GLY A 1 74 ? 21.676 12.541 -42.358 1.00 69.88 74 GLY A O 1
ATOM 594 N N . GLY A 1 75 ? 20.153 12.460 -40.708 1.00 71.94 75 GLY A N 1
ATOM 595 C CA . GLY A 1 75 ? 20.052 10.997 -40.644 1.00 71.94 75 GLY A CA 1
ATOM 596 C C . GLY A 1 75 ? 21.246 10.322 -39.965 1.00 71.94 75 GLY A C 1
ATOM 597 O O . GLY A 1 75 ? 21.558 9.178 -40.292 1.00 71.94 75 GLY A O 1
ATOM 598 N N . GLN A 1 76 ? 21.940 11.033 -39.070 1.00 79.25 76 GLN A N 1
ATOM 599 C CA . GLN A 1 76 ? 23.129 10.535 -38.378 1.00 79.25 76 GLN A CA 1
ATOM 600 C C . GLN A 1 76 ? 22.790 10.024 -36.977 1.00 79.25 76 GLN A C 1
ATOM 602 O O . GLN A 1 76 ? 22.571 10.797 -36.041 1.00 79.25 76 GLN A O 1
ATOM 607 N N . PHE A 1 77 ? 22.796 8.702 -36.829 1.00 88.38 77 PHE A N 1
ATOM 608 C CA . PHE A 1 77 ? 22.765 8.048 -35.527 1.00 88.38 77 PHE A CA 1
ATOM 609 C C . PHE A 1 77 ? 24.096 8.264 -34.798 1.00 88.38 77 PHE A C 1
ATOM 611 O O . PHE A 1 77 ? 25.167 8.077 -35.376 1.00 88.38 77 PHE A O 1
ATOM 618 N N . ASN A 1 78 ? 24.040 8.650 -33.523 1.00 90.75 78 ASN A N 1
ATOM 619 C CA . ASN A 1 78 ? 25.229 8.859 -32.704 1.00 90.75 78 ASN A CA 1
ATOM 620 C C . ASN A 1 78 ? 24.959 8.586 -31.216 1.00 90.75 78 ASN A C 1
ATOM 622 O O . ASN A 1 78 ? 23.816 8.524 -30.761 1.00 90.75 78 ASN A O 1
ATOM 626 N N . ALA A 1 79 ? 26.040 8.467 -30.446 1.00 91.81 79 ALA A N 1
ATOM 627 C CA . ALA A 1 79 ? 25.990 8.117 -29.031 1.00 91.81 79 ALA A CA 1
ATOM 628 C C . ALA A 1 79 ? 25.263 9.155 -28.153 1.00 91.81 79 ALA A C 1
ATOM 630 O O . ALA A 1 79 ? 24.662 8.794 -27.140 1.00 91.81 79 ALA A O 1
ATOM 631 N N . ALA A 1 80 ? 25.271 10.435 -28.542 1.00 91.69 80 ALA A N 1
ATOM 632 C CA . ALA A 1 80 ? 24.550 11.478 -27.816 1.00 91.69 80 ALA A CA 1
ATOM 633 C C . ALA A 1 80 ? 23.031 11.338 -27.998 1.00 91.69 80 ALA A C 1
ATOM 635 O O . ALA A 1 80 ? 22.287 11.460 -27.027 1.00 91.69 80 ALA A O 1
ATOM 636 N N . GLN A 1 81 ? 22.576 11.043 -29.219 1.00 92.75 81 GLN A N 1
ATOM 637 C CA . GLN A 1 81 ? 21.167 10.783 -29.517 1.00 92.75 81 GLN A CA 1
ATOM 638 C C . GLN A 1 81 ? 20.663 9.562 -28.740 1.00 92.75 81 GLN A C 1
ATOM 640 O O . GLN A 1 81 ? 19.664 9.667 -28.028 1.00 92.75 81 GLN A O 1
ATOM 645 N N . LEU A 1 82 ? 21.418 8.458 -28.781 1.00 94.56 82 LEU A N 1
ATOM 646 C CA . LEU A 1 82 ? 21.138 7.256 -27.996 1.00 94.56 82 LEU A CA 1
ATOM 647 C C . LEU A 1 82 ? 21.017 7.566 -26.504 1.00 94.56 82 LEU A C 1
ATOM 649 O O . LEU A 1 82 ? 20.033 7.196 -25.867 1.00 94.56 82 LEU A O 1
ATOM 653 N N . GLY A 1 83 ? 21.998 8.279 -25.946 1.00 94.56 83 GLY A N 1
ATOM 654 C CA . GLY A 1 83 ? 22.003 8.631 -24.530 1.00 94.56 83 GLY A CA 1
ATOM 655 C C . GLY A 1 83 ? 20.761 9.418 -24.108 1.00 94.56 83 GLY A C 1
ATOM 656 O O . GLY A 1 83 ? 20.225 9.168 -23.031 1.00 94.56 83 GLY A O 1
ATOM 657 N N . LYS A 1 84 ? 20.266 10.325 -24.957 1.00 94.94 84 LYS A N 1
ATOM 658 C CA . LYS A 1 84 ? 19.062 11.116 -24.666 1.00 94.94 84 LYS A CA 1
ATOM 659 C C . LYS A 1 84 ? 17.782 10.285 -24.722 1.00 94.94 84 LYS A C 1
ATOM 661 O O . LYS A 1 84 ? 16.956 10.419 -23.822 1.00 94.94 84 LYS A O 1
ATOM 666 N N . VAL A 1 85 ? 17.639 9.403 -25.716 1.00 95.56 85 VAL A N 1
ATOM 667 C CA . VAL A 1 85 ? 16.492 8.479 -25.803 1.00 95.56 85 VAL A CA 1
ATOM 668 C C . VAL A 1 85 ? 16.449 7.561 -24.582 1.00 95.56 85 VAL A C 1
ATOM 670 O O . VAL A 1 85 ? 15.431 7.493 -23.894 1.00 95.56 85 VAL A O 1
ATOM 673 N N . LEU A 1 86 ? 17.570 6.914 -24.249 1.00 96.94 86 LEU A N 1
ATOM 674 C CA . LEU A 1 86 ? 17.625 5.993 -23.111 1.00 96.94 86 LEU A CA 1
ATOM 675 C C . LEU A 1 86 ? 17.423 6.706 -21.769 1.00 96.94 86 LEU A C 1
ATOM 677 O O . LEU A 1 86 ? 16.790 6.151 -20.873 1.00 96.94 86 LEU A O 1
ATOM 681 N N . ALA A 1 87 ? 17.920 7.937 -21.620 1.00 95.94 87 ALA A N 1
ATOM 682 C CA . ALA A 1 87 ? 17.697 8.732 -20.414 1.00 95.94 87 ALA A CA 1
ATOM 683 C C . ALA A 1 87 ? 16.218 9.082 -20.224 1.00 95.94 87 ALA A C 1
ATOM 685 O O . ALA A 1 87 ? 15.691 8.905 -19.126 1.00 95.94 87 ALA A O 1
ATOM 686 N N . ALA A 1 88 ? 15.538 9.521 -21.286 1.00 95.81 88 ALA A N 1
ATOM 687 C CA . ALA A 1 88 ? 14.113 9.826 -21.222 1.00 95.81 88 ALA A CA 1
ATOM 688 C C . ALA A 1 88 ? 13.272 8.576 -20.910 1.00 95.81 88 ALA A C 1
ATOM 690 O O . ALA A 1 88 ? 12.387 8.633 -20.056 1.00 95.81 88 ALA A O 1
ATOM 691 N N . TYR A 1 89 ? 13.604 7.430 -21.514 1.00 96.69 89 TYR A N 1
ATOM 692 C CA . TYR A 1 89 ? 12.961 6.155 -21.190 1.00 96.69 89 TYR A CA 1
ATOM 693 C C . TYR A 1 89 ? 13.168 5.757 -19.722 1.00 96.69 89 TYR A C 1
ATOM 695 O O . TYR A 1 89 ? 12.215 5.393 -19.035 1.00 96.69 89 TYR A O 1
ATOM 703 N N . MET A 1 90 ? 14.397 5.864 -19.199 1.00 95.00 90 MET A N 1
ATOM 704 C CA . MET A 1 90 ? 14.679 5.552 -17.794 1.00 95.00 90 MET A CA 1
ATOM 705 C C . MET A 1 90 ? 13.879 6.421 -16.823 1.00 95.00 90 MET A C 1
ATOM 707 O O . MET A 1 90 ? 13.426 5.916 -15.795 1.00 95.00 90 MET A O 1
ATOM 711 N N . GLU A 1 91 ? 13.699 7.704 -17.135 1.00 93.25 91 GLU A N 1
ATOM 712 C CA . GLU A 1 91 ? 12.916 8.609 -16.297 1.00 93.25 91 GLU A CA 1
ATOM 713 C C . GLU A 1 91 ? 11.444 8.181 -16.245 1.00 93.25 91 GLU A C 1
ATOM 715 O O . GLU A 1 91 ? 10.874 8.031 -15.163 1.00 93.25 91 GLU A O 1
ATOM 720 N N . GLN A 1 92 ? 10.850 7.876 -17.398 1.00 92.56 92 GLN A N 1
ATOM 721 C CA . GLN A 1 92 ? 9.474 7.387 -17.468 1.00 92.56 92 GLN A CA 1
ATOM 722 C C . GLN A 1 92 ? 9.308 6.030 -16.768 1.00 92.56 92 GLN A C 1
ATOM 724 O O . GLN A 1 92 ? 8.388 5.842 -15.965 1.00 92.56 92 GLN A O 1
ATOM 729 N N . ARG A 1 93 ? 10.251 5.106 -16.985 1.00 92.12 93 ARG A N 1
ATOM 730 C CA . ARG A 1 93 ? 10.305 3.804 -16.308 1.00 92.12 93 ARG A CA 1
ATOM 731 C C . ARG A 1 93 ? 10.379 3.955 -14.791 1.00 92.12 93 ARG A C 1
ATOM 733 O O . ARG A 1 93 ? 9.731 3.201 -14.069 1.00 92.12 93 ARG A O 1
ATOM 740 N N . ARG A 1 94 ? 11.152 4.922 -14.288 1.00 90.75 94 ARG A N 1
ATOM 741 C CA . ARG A 1 94 ? 11.281 5.196 -12.850 1.00 90.75 94 ARG A CA 1
ATOM 742 C C . ARG A 1 94 ? 9.948 5.613 -12.232 1.00 90.75 94 ARG A C 1
ATOM 744 O O . ARG A 1 94 ? 9.623 5.150 -11.140 1.00 90.75 94 ARG A O 1
ATOM 751 N N . VAL A 1 95 ? 9.174 6.446 -12.926 1.00 90.75 95 VAL A N 1
ATOM 752 C CA . VAL A 1 95 ? 7.843 6.872 -12.468 1.00 90.75 95 VAL A CA 1
ATOM 753 C C . VAL A 1 95 ? 6.881 5.684 -12.410 1.00 90.75 95 VAL A C 1
ATOM 755 O O . VAL A 1 95 ? 6.253 5.471 -11.371 1.00 90.75 95 VAL A O 1
ATOM 758 N N . ALA A 1 96 ? 6.816 4.883 -13.478 1.00 88.75 96 ALA A N 1
ATOM 759 C CA . ALA A 1 96 ? 5.946 3.708 -13.552 1.00 88.75 96 ALA A CA 1
ATOM 760 C C . ALA A 1 96 ? 6.299 2.661 -12.482 1.00 88.75 96 ALA A C 1
ATOM 762 O O . ALA A 1 96 ? 5.432 2.212 -11.733 1.00 88.75 96 ALA A O 1
ATOM 763 N N . LEU A 1 97 ? 7.587 2.336 -12.340 1.00 89.44 97 LEU A N 1
ATOM 764 C CA . LEU A 1 97 ? 8.063 1.411 -11.312 1.00 89.44 97 LEU A CA 1
ATOM 765 C C . LEU A 1 97 ? 7.766 1.935 -9.902 1.00 89.44 97 LEU A C 1
ATOM 767 O O . LEU A 1 97 ? 7.355 1.172 -9.034 1.00 89.44 97 LEU A O 1
ATOM 771 N N . GLY A 1 98 ? 7.937 3.238 -9.673 1.00 89.94 98 GLY A N 1
ATOM 772 C CA . GLY A 1 98 ? 7.606 3.862 -8.396 1.00 89.94 98 GLY A CA 1
ATOM 773 C C . GLY A 1 98 ? 6.118 3.765 -8.052 1.00 89.94 98 GLY A C 1
ATOM 774 O O . GLY A 1 98 ? 5.787 3.569 -6.886 1.00 89.94 98 GLY A O 1
ATOM 775 N N . ALA A 1 99 ? 5.224 3.890 -9.037 1.00 91.75 99 ALA A N 1
ATOM 776 C CA . ALA A 1 99 ? 3.788 3.695 -8.835 1.00 91.75 99 ALA A CA 1
ATOM 777 C C . ALA A 1 99 ? 3.468 2.243 -8.462 1.00 91.75 99 ALA A C 1
ATOM 779 O O . ALA A 1 99 ? 2.857 2.011 -7.422 1.00 91.75 99 ALA A O 1
ATOM 780 N N . TYR A 1 100 ? 3.991 1.285 -9.229 1.00 92.69 100 TYR A N 1
ATOM 781 C CA . TYR A 1 100 ? 3.808 -0.141 -8.963 1.00 92.69 100 TYR A CA 1
ATOM 782 C C . TYR A 1 100 ? 4.305 -0.557 -7.569 1.00 92.69 100 TYR A C 1
ATOM 784 O O . TYR A 1 100 ? 3.620 -1.273 -6.846 1.00 92.69 100 TYR A O 1
ATOM 792 N N . LEU A 1 101 ? 5.486 -0.083 -7.154 1.00 92.75 101 LEU A N 1
ATOM 793 C CA . LEU A 1 101 ? 6.033 -0.406 -5.833 1.00 92.75 101 LEU A CA 1
ATOM 794 C C . LEU A 1 101 ? 5.175 0.148 -4.688 1.00 92.75 101 LEU A C 1
ATOM 796 O O . LEU A 1 101 ? 5.044 -0.522 -3.667 1.00 92.75 101 LEU A O 1
ATOM 800 N N . ARG A 1 102 ? 4.576 1.335 -4.855 1.00 94.12 102 ARG A N 1
ATOM 801 C CA . ARG A 1 102 ? 3.645 1.899 -3.863 1.00 94.12 102 ARG A CA 1
ATOM 802 C C . ARG A 1 102 ? 2.366 1.077 -3.762 1.00 94.12 102 ARG A C 1
ATOM 804 O O . ARG A 1 102 ? 1.971 0.730 -2.658 1.00 94.12 102 ARG A O 1
ATOM 811 N N . GLU A 1 103 ? 1.769 0.718 -4.897 1.00 94.81 103 GLU A N 1
ATOM 812 C CA . GLU A 1 103 ? 0.575 -0.139 -4.927 1.00 94.81 103 GLU A CA 1
ATOM 813 C C . GLU A 1 103 ? 0.838 -1.496 -4.267 1.00 94.81 103 GLU A C 1
ATOM 815 O O . GLU A 1 103 ? 0.022 -1.987 -3.487 1.00 94.81 103 GLU A O 1
ATOM 820 N N . LEU A 1 104 ? 2.008 -2.082 -4.528 1.00 94.50 104 LEU A N 1
ATOM 821 C CA . LEU A 1 104 ? 2.417 -3.338 -3.917 1.00 94.50 104 LEU A CA 1
ATOM 822 C C . LEU A 1 104 ? 2.588 -3.206 -2.395 1.00 94.50 104 LEU A C 1
ATOM 824 O O . LEU A 1 104 ? 2.157 -4.081 -1.645 1.00 94.50 104 LEU A O 1
ATOM 828 N N . GLU A 1 105 ? 3.206 -2.120 -1.927 1.00 93.75 105 GLU A N 1
ATOM 829 C CA . GLU A 1 105 ? 3.366 -1.853 -0.496 1.00 93.75 105 GLU A CA 1
ATOM 830 C C . GLU A 1 105 ? 2.013 -1.646 0.199 1.00 93.75 105 GLU A C 1
ATOM 832 O O . GLU A 1 105 ? 1.778 -2.213 1.269 1.00 93.75 105 GLU A O 1
ATOM 837 N N . ASP A 1 106 ? 1.105 -0.886 -0.414 1.00 94.94 106 ASP A N 1
ATOM 838 C CA . ASP A 1 106 ? -0.240 -0.663 0.114 1.00 94.94 106 ASP A CA 1
ATOM 839 C C . ASP A 1 106 ? -1.039 -1.971 0.179 1.00 94.94 106 ASP A C 1
ATOM 841 O O . ASP A 1 106 ? -1.634 -2.269 1.219 1.00 94.94 106 ASP A O 1
ATOM 845 N N . TYR A 1 107 ? -0.948 -2.817 -0.851 1.00 94.25 107 TYR A N 1
ATOM 846 C CA . TYR A 1 107 ? -1.541 -4.155 -0.846 1.00 94.25 107 TYR A CA 1
ATOM 847 C C . TYR A 1 107 ? -1.041 -5.005 0.332 1.00 94.25 107 TYR A C 1
ATOM 849 O O . TYR A 1 107 ? -1.843 -5.571 1.081 1.00 94.25 107 TYR A O 1
ATOM 857 N N . TYR A 1 108 ? 0.276 -5.076 0.551 1.00 93.56 108 TYR A N 1
ATOM 858 C CA . TYR A 1 108 ? 0.825 -5.846 1.672 1.00 93.56 108 TYR A CA 1
ATOM 859 C C . TYR A 1 108 ? 0.424 -5.263 3.030 1.00 93.56 108 TYR A C 1
ATOM 861 O O . TYR A 1 108 ? 0.066 -6.018 3.935 1.00 93.56 108 TYR A O 1
ATOM 869 N N . ARG A 1 109 ? 0.395 -3.935 3.177 1.00 93.94 109 ARG A N 1
ATOM 870 C CA . ARG A 1 109 ? -0.073 -3.275 4.407 1.00 93.94 109 ARG A CA 1
ATOM 871 C C . ARG A 1 109 ? -1.540 -3.579 4.702 1.00 93.94 109 ARG A C 1
ATOM 873 O O . ARG A 1 109 ? -1.907 -3.755 5.866 1.00 93.94 109 ARG A O 1
ATOM 880 N N . GLU A 1 110 ? -2.394 -3.618 3.685 1.00 94.31 110 GLU A N 1
ATOM 881 C CA . GLU A 1 110 ? -3.803 -3.986 3.838 1.00 94.31 110 GLU A CA 1
ATOM 882 C C . GLU A 1 110 ? -3.964 -5.450 4.246 1.00 94.31 110 GLU A C 1
ATOM 884 O O . GLU A 1 110 ? -4.702 -5.740 5.192 1.00 94.31 110 GLU A O 1
ATOM 889 N N . GLN A 1 111 ? -3.213 -6.353 3.612 1.00 94.94 111 GLN A N 1
ATOM 890 C CA . GLN A 1 111 ? -3.181 -7.770 3.973 1.00 94.94 111 GLN A CA 1
ATOM 891 C C . GLN A 1 111 ? -2.700 -7.979 5.412 1.00 94.94 111 GLN A C 1
ATOM 893 O O . GLN A 1 111 ? -3.341 -8.689 6.184 1.00 94.94 111 GLN A O 1
ATOM 898 N N . GLU A 1 112 ? -1.625 -7.314 5.837 1.00 93.75 112 GLU A N 1
ATOM 899 C CA . GLU A 1 112 ? -1.139 -7.391 7.217 1.00 93.75 112 GLU A CA 1
ATOM 900 C C . GLU A 1 112 ? -2.168 -6.872 8.227 1.00 93.75 112 GLU A C 1
ATOM 902 O O . GLU A 1 112 ? -2.384 -7.495 9.272 1.00 93.75 112 GLU A O 1
ATOM 907 N N . LYS A 1 113 ? -2.848 -5.758 7.924 1.00 93.56 113 LYS A N 1
ATOM 908 C CA . LYS A 1 113 ? -3.931 -5.228 8.766 1.00 93.56 113 LYS A CA 1
ATOM 909 C C . LYS A 1 113 ? -5.104 -6.202 8.849 1.00 93.56 113 LYS A C 1
ATOM 911 O O . LYS A 1 113 ? -5.629 -6.408 9.946 1.00 93.56 113 LYS A O 1
ATOM 916 N N . ALA A 1 114 ? -5.505 -6.799 7.728 1.00 93.38 114 ALA A N 1
ATOM 917 C CA . ALA A 1 114 ? -6.575 -7.789 7.673 1.00 93.38 114 ALA A CA 1
ATOM 918 C C . ALA A 1 114 ? -6.211 -9.038 8.487 1.00 93.38 114 ALA A C 1
ATOM 920 O O . ALA A 1 114 ? -6.953 -9.404 9.397 1.00 93.38 114 ALA A O 1
ATOM 921 N N . ASN A 1 115 ? -5.019 -9.596 8.265 1.00 93.88 115 ASN A N 1
ATOM 922 C CA . ASN A 1 115 ? -4.504 -10.762 8.982 1.00 93.88 115 ASN A CA 1
ATOM 923 C C . ASN A 1 115 ? -4.380 -10.496 10.485 1.00 93.88 115 ASN A C 1
ATOM 925 O O . ASN A 1 115 ? -4.781 -11.319 11.307 1.00 93.88 115 ASN A O 1
ATOM 929 N N . LYS A 1 116 ? -3.876 -9.319 10.879 1.00 92.81 116 LYS A N 1
ATOM 930 C CA . LYS A 1 116 ? -3.796 -8.924 12.291 1.00 92.81 116 LYS A CA 1
ATOM 931 C C . LYS A 1 116 ? -5.185 -8.791 12.911 1.00 92.81 116 LYS A C 1
ATOM 933 O O . LYS A 1 116 ? -5.387 -9.247 14.033 1.00 92.81 116 LYS A O 1
ATOM 938 N N . LYS A 1 117 ? -6.141 -8.185 12.203 1.00 91.94 117 LYS A N 1
ATOM 939 C CA . LYS A 1 117 ? -7.528 -8.047 12.667 1.00 91.94 117 LYS A CA 1
ATOM 940 C C . LYS A 1 117 ? -8.205 -9.407 12.813 1.00 91.94 117 LYS A C 1
ATOM 942 O O . LYS A 1 117 ? -8.882 -9.626 13.812 1.00 91.94 117 LYS A O 1
ATOM 947 N N . GLU A 1 118 ? -8.015 -10.311 11.859 1.00 93.25 118 GLU A N 1
ATOM 948 C CA . GLU A 1 118 ? -8.561 -11.665 11.913 1.00 93.25 118 GLU A CA 1
ATOM 949 C C . GLU A 1 118 ? -7.943 -12.473 13.055 1.00 93.25 118 GLU A C 1
ATOM 951 O O . GLU A 1 118 ? -8.676 -13.081 13.833 1.00 93.25 118 GLU A O 1
ATOM 956 N N . ARG A 1 119 ? -6.618 -12.405 13.229 1.00 93.62 119 ARG A N 1
ATOM 957 C CA . ARG A 1 119 ? -5.928 -13.059 14.344 1.00 93.62 119 ARG A CA 1
ATOM 958 C C . ARG A 1 119 ? -6.431 -12.553 15.692 1.00 93.62 119 ARG A C 1
ATOM 960 O O . ARG A 1 119 ? -6.830 -13.358 16.522 1.00 93.62 119 ARG A O 1
ATOM 967 N N . LEU A 1 120 ? -6.481 -11.234 15.887 1.00 90.50 120 LEU A N 1
ATOM 968 C CA . LEU A 1 120 ? -6.998 -10.636 17.122 1.00 90.50 120 LEU A CA 1
ATOM 969 C C . LEU A 1 120 ? -8.470 -10.991 17.355 1.00 90.50 120 LEU A C 1
ATOM 971 O O . LEU A 1 120 ? -8.872 -11.218 18.491 1.00 90.50 120 LEU A O 1
ATOM 975 N N . LYS A 1 121 ? -9.280 -11.057 16.291 1.00 90.31 121 LYS A N 1
ATOM 976 C CA . LYS A 1 121 ? -10.674 -11.499 16.379 1.00 90.31 121 LYS A CA 1
ATOM 977 C C . LYS A 1 121 ? -10.760 -12.957 16.830 1.00 90.31 121 LYS A C 1
ATOM 979 O O . LYS A 1 121 ? -11.541 -13.240 17.729 1.00 90.31 121 LYS A O 1
ATOM 984 N N . ARG A 1 122 ? -9.956 -13.856 16.256 1.00 89.81 122 ARG A N 1
ATOM 985 C CA . ARG A 1 122 ? -9.913 -15.272 16.646 1.00 89.81 122 ARG A CA 1
ATOM 986 C C . ARG A 1 122 ? -9.439 -15.435 18.091 1.00 89.81 122 ARG A C 1
ATOM 988 O O . ARG A 1 122 ? -10.123 -16.079 18.876 1.00 89.81 122 ARG A O 1
ATOM 995 N N . GLU A 1 123 ? -8.340 -14.782 18.465 1.00 90.44 123 GLU A N 1
ATOM 996 C CA . GLU A 1 123 ? -7.823 -14.782 19.839 1.00 90.44 123 GLU A CA 1
ATOM 997 C C . GLU A 1 123 ? -8.868 -14.256 20.831 1.00 90.44 123 GLU A C 1
ATOM 999 O O . GLU A 1 123 ? -9.056 -14.834 21.902 1.00 90.44 123 GLU A O 1
ATOM 1004 N N . TYR A 1 124 ? -9.575 -13.178 20.478 1.00 89.06 124 TYR A N 1
ATOM 1005 C CA . TYR A 1 124 ? -10.689 -12.675 21.272 1.00 89.06 124 TYR A CA 1
ATOM 1006 C C . TYR A 1 124 ? -11.807 -13.712 21.367 1.00 89.06 124 TYR A C 1
ATOM 1008 O O . TYR A 1 124 ? -12.299 -13.967 22.459 1.00 89.06 124 TYR A O 1
ATOM 1016 N N . GLU A 1 125 ? -12.206 -14.326 20.254 1.00 86.12 125 GLU A N 1
ATOM 1017 C CA . GLU A 1 125 ? -13.322 -15.266 20.217 1.00 86.12 125 GLU A CA 1
ATOM 1018 C C . GLU A 1 125 ? -13.066 -16.535 21.035 1.00 86.12 125 GLU A C 1
ATOM 1020 O O . GLU A 1 125 ? -13.961 -16.936 21.789 1.00 86.12 125 GLU A O 1
ATOM 1025 N N . GLU A 1 126 ? -11.867 -17.106 20.916 1.00 89.69 126 GLU A N 1
ATOM 1026 C CA . GLU A 1 126 ? -11.409 -18.304 21.628 1.00 89.69 126 GLU A CA 1
ATOM 1027 C C . GLU A 1 126 ? -11.262 -18.048 23.130 1.00 89.69 126 GLU A C 1
ATOM 1029 O O . GLU A 1 126 ? -11.672 -18.865 23.952 1.00 89.69 126 GLU A O 1
ATOM 1034 N N . ASN A 1 127 ? -10.720 -16.887 23.507 1.00 91.00 127 ASN A N 1
ATOM 1035 C CA . ASN A 1 127 ? -10.428 -16.582 24.906 1.00 91.00 127 ASN A CA 1
ATOM 1036 C C . ASN A 1 127 ? -11.541 -15.793 25.607 1.00 91.00 127 ASN A C 1
ATOM 1038 O O . ASN A 1 127 ? -11.418 -15.528 26.801 1.00 91.00 127 ASN A O 1
ATOM 1042 N N . PHE A 1 128 ? -12.621 -15.414 24.912 1.00 90.75 128 PHE A N 1
ATOM 1043 C CA . PHE A 1 128 ? -13.654 -14.528 25.460 1.00 90.75 128 PHE A CA 1
ATOM 1044 C C . PHE A 1 128 ? -14.248 -15.047 26.770 1.00 90.75 128 PHE A C 1
ATOM 1046 O O . PHE A 1 128 ? -14.346 -14.286 27.722 1.00 90.75 128 PHE A O 1
ATOM 1053 N N . GLU A 1 129 ? -14.620 -16.328 26.849 1.00 87.31 129 GLU A N 1
ATOM 1054 C CA . GLU A 1 129 ? -15.220 -16.880 28.070 1.00 87.31 129 GLU A CA 1
ATOM 1055 C C . GLU A 1 129 ? -14.246 -16.917 29.242 1.00 87.31 129 GLU A C 1
ATOM 1057 O O . GLU A 1 129 ? -14.635 -16.600 30.363 1.00 87.31 129 GLU A O 1
ATOM 1062 N N . ARG A 1 130 ? -12.981 -17.272 28.984 1.00 89.12 130 ARG A N 1
ATOM 1063 C CA . ARG A 1 130 ? -11.931 -17.241 30.004 1.00 89.12 130 ARG A CA 1
ATOM 1064 C C . ARG A 1 130 ? -11.718 -15.811 30.493 1.00 89.12 130 ARG A C 1
ATOM 1066 O O . ARG A 1 130 ? -11.825 -15.557 31.683 1.00 89.12 130 ARG A O 1
ATOM 1073 N N . ASN A 1 131 ? -11.538 -14.868 29.570 1.00 89.25 131 ASN A N 1
ATOM 1074 C CA . ASN A 1 131 ? -11.373 -13.451 29.889 1.00 89.25 131 ASN A CA 1
ATOM 1075 C C . ASN A 1 131 ? -12.582 -12.889 30.652 1.00 89.25 131 ASN A C 1
ATOM 1077 O O . ASN A 1 131 ? -12.406 -12.074 31.548 1.00 89.25 131 ASN A O 1
ATOM 1081 N N . LEU A 1 132 ? -13.798 -13.328 30.314 1.00 89.31 132 LEU A N 1
ATOM 1082 C CA . LEU A 1 132 ? -15.022 -12.927 31.001 1.00 89.31 132 LEU A CA 1
ATOM 1083 C C . LEU A 1 132 ? -15.078 -13.472 32.436 1.00 89.31 132 LEU A C 1
ATOM 1085 O O . LEU A 1 132 ? -15.573 -12.784 33.314 1.00 89.31 132 LEU A O 1
ATOM 1089 N N . ARG A 1 133 ? -14.582 -14.687 32.698 1.00 86.94 133 ARG A N 1
ATOM 1090 C CA . ARG A 1 133 ? -14.554 -15.276 34.051 1.00 86.94 133 ARG A CA 1
ATOM 1091 C C . ARG A 1 133 ? -13.419 -14.725 34.913 1.00 86.94 133 ARG A C 1
ATOM 1093 O O . ARG A 1 133 ? -13.628 -14.468 36.093 1.00 86.94 133 ARG A O 1
ATOM 1100 N N . ASP A 1 134 ? -12.241 -14.540 34.323 1.00 88.62 134 ASP A N 1
ATOM 1101 C CA . ASP A 1 134 ? -11.032 -14.117 35.037 1.00 88.62 134 ASP A CA 1
ATOM 1102 C C . ASP A 1 134 ? -11.036 -12.613 35.353 1.00 88.62 134 ASP A C 1
ATOM 1104 O O . ASP A 1 134 ? -10.336 -12.152 36.255 1.00 88.62 134 ASP A O 1
ATOM 1108 N N . PHE A 1 135 ? -11.820 -11.824 34.615 1.00 90.12 135 PHE A N 1
ATOM 1109 C CA . PHE A 1 135 ? -11.971 -10.401 34.880 1.00 90.12 135 PHE A CA 1
ATOM 1110 C C . PHE A 1 135 ? -12.783 -10.176 36.160 1.00 90.12 135 PHE A C 1
ATOM 1112 O O . PHE A 1 135 ? -13.925 -10.605 36.268 1.00 90.12 135 PHE A O 1
ATOM 1119 N N . GLN A 1 136 ? -12.211 -9.462 37.128 1.00 87.25 136 GLN A N 1
ATOM 1120 C CA . GLN A 1 136 ? -12.866 -9.144 38.400 1.00 87.25 136 GLN A CA 1
ATOM 1121 C C . GLN A 1 136 ? -13.107 -7.632 38.507 1.00 87.25 136 GLN A C 1
ATOM 1123 O O . GLN A 1 136 ? -12.341 -6.935 39.179 1.00 87.25 136 GLN A O 1
ATOM 1128 N N . PRO A 1 137 ? -14.136 -7.094 37.822 1.00 88.69 137 PRO A N 1
ATOM 1129 C CA . PRO A 1 137 ? -14.430 -5.670 37.883 1.00 88.69 137 PRO A CA 1
ATOM 1130 C C . PRO A 1 137 ? -14.896 -5.283 39.284 1.00 88.69 137 PRO A C 1
ATOM 1132 O O . PRO A 1 137 ? -15.766 -5.939 39.860 1.00 88.69 137 PRO A O 1
ATOM 1135 N N . LYS A 1 138 ? -14.388 -4.166 39.811 1.00 86.62 138 LYS A N 1
ATOM 1136 C CA . LYS A 1 138 ? -14.883 -3.591 41.076 1.00 86.62 138 LYS A CA 1
ATOM 1137 C C . LYS A 1 138 ? -16.174 -2.801 40.881 1.00 86.62 138 LYS A C 1
ATOM 1139 O O . LYS A 1 138 ? -16.957 -2.636 41.811 1.00 86.62 138 LYS A O 1
ATOM 1144 N N . SER A 1 139 ? -16.388 -2.297 39.668 1.00 87.75 139 SER A N 1
ATOM 1145 C CA . SER A 1 139 ? -17.539 -1.479 39.300 1.00 87.75 139 SER A CA 1
ATOM 1146 C C . SER A 1 139 ? -17.990 -1.779 37.877 1.00 87.75 139 SER A C 1
ATOM 1148 O O . SER A 1 139 ? -17.192 -2.145 37.012 1.00 87.75 139 SER A O 1
ATOM 1150 N N . TRP A 1 140 ? -19.271 -1.531 37.600 1.00 86.50 140 TRP A N 1
ATOM 1151 C CA . TRP A 1 140 ? -19.832 -1.598 36.251 1.00 86.50 140 TRP A CA 1
ATOM 1152 C C . TRP A 1 140 ? -19.085 -0.688 35.259 1.00 86.50 140 TRP A C 1
ATOM 1154 O O . TRP A 1 140 ? -19.050 -0.988 34.066 1.00 86.50 140 TRP A O 1
ATOM 1164 N N . ARG A 1 141 ? -18.448 0.396 35.732 1.00 87.69 141 ARG A N 1
ATOM 1165 C CA . ARG A 1 141 ? -17.673 1.325 34.889 1.00 87.69 141 ARG A CA 1
ATOM 1166 C C . ARG A 1 141 ? -16.491 0.641 34.193 1.00 87.69 141 ARG A C 1
ATOM 1168 O O . ARG A 1 141 ? -16.213 0.951 33.030 1.00 87.69 141 ARG A O 1
ATOM 1175 N N . GLU A 1 142 ? -15.854 -0.311 34.877 1.00 88.31 142 GLU A N 1
ATOM 1176 C CA . GLU A 1 142 ? -14.672 -1.052 34.409 1.00 88.31 142 GLU A CA 1
ATOM 1177 C C . GLU A 1 142 ? -15.014 -2.087 33.330 1.00 88.31 142 GLU A C 1
ATOM 1179 O O . GLU A 1 142 ? -14.147 -2.500 32.563 1.00 88.31 142 GLU A O 1
ATOM 1184 N N . VAL A 1 143 ? -16.284 -2.483 33.226 1.00 89.00 143 VAL A N 1
ATOM 1185 C CA . VAL A 1 143 ? -16.736 -3.481 32.258 1.00 89.00 143 VAL A CA 1
ATOM 1186 C C . VAL A 1 143 ? -16.635 -2.926 30.830 1.00 89.00 143 VAL A C 1
ATOM 1188 O O . VAL A 1 143 ? -17.229 -1.881 30.529 1.00 89.00 143 VAL A O 1
ATOM 1191 N N . PRO A 1 144 ? -15.940 -3.610 29.900 1.00 88.62 144 PRO A N 1
ATOM 1192 C CA . PRO A 1 144 ? -15.905 -3.190 28.505 1.00 88.62 144 PRO A CA 1
ATOM 1193 C C . PRO A 1 144 ? -17.290 -3.284 27.852 1.00 88.62 144 PRO A C 1
ATOM 1195 O O . PRO A 1 144 ? -17.943 -4.325 27.877 1.00 88.62 144 PRO A O 1
ATOM 1198 N N . PHE A 1 145 ? -17.735 -2.205 27.203 1.00 84.88 145 PHE A N 1
ATOM 1199 C CA . PHE A 1 145 ? -19.077 -2.121 26.601 1.00 84.88 145 PHE A CA 1
ATOM 1200 C C . PHE A 1 145 ? -19.365 -3.234 25.578 1.00 84.88 145 PHE A C 1
ATOM 1202 O O . PHE A 1 145 ? -20.463 -3.787 25.551 1.00 84.88 145 PHE A O 1
ATOM 1209 N N . HIS A 1 146 ? -18.373 -3.587 24.755 1.00 85.94 146 HIS A N 1
ATOM 1210 C CA . HIS A 1 146 ? -18.525 -4.583 23.693 1.00 85.94 146 HIS A CA 1
ATOM 1211 C C . HIS A 1 146 ? -18.714 -6.015 24.230 1.00 85.94 146 HIS A C 1
ATOM 1213 O O . HIS A 1 146 ? -19.192 -6.879 23.500 1.00 85.94 146 HIS A O 1
ATOM 1219 N N . TRP A 1 147 ? -18.399 -6.281 25.505 1.00 91.44 147 TRP A N 1
ATOM 1220 C CA . TRP A 1 147 ? -18.556 -7.614 26.095 1.00 91.44 147 TRP A CA 1
ATOM 1221 C C . TRP A 1 147 ? -20.015 -8.011 26.280 1.00 91.44 147 TRP A C 1
ATOM 1223 O O . TRP A 1 147 ? -20.329 -9.190 26.153 1.00 91.44 147 TRP A O 1
ATOM 1233 N N . PHE A 1 148 ? -20.913 -7.051 26.528 1.00 89.88 148 PHE A N 1
ATOM 1234 C CA . PHE A 1 148 ? -22.337 -7.349 26.678 1.00 89.88 148 PHE A CA 1
ATOM 1235 C C . PHE A 1 148 ? -22.904 -7.990 25.411 1.00 89.88 148 PHE A C 1
ATOM 1237 O O . PHE A 1 148 ? -23.565 -9.019 25.491 1.00 89.88 148 PHE A O 1
ATOM 1244 N N . GLU A 1 149 ? -22.619 -7.418 24.237 1.00 87.94 149 GLU A N 1
ATOM 1245 C CA . GLU A 1 149 ? -23.127 -7.957 22.972 1.00 87.94 149 GLU A CA 1
ATOM 1246 C C . GLU A 1 149 ? -22.577 -9.358 22.696 1.00 87.94 149 GLU A C 1
ATOM 1248 O O . GLU A 1 149 ? -23.330 -10.242 22.288 1.00 87.94 149 GLU A O 1
ATOM 1253 N N . THR A 1 150 ? -21.284 -9.578 22.948 1.00 88.69 150 THR A N 1
ATOM 1254 C CA . THR A 1 150 ? -20.657 -10.892 22.778 1.00 88.69 150 THR A CA 1
ATOM 1255 C C . THR A 1 150 ? -21.247 -11.920 23.750 1.00 88.69 150 THR A C 1
ATOM 1257 O O . THR A 1 150 ? -21.590 -13.025 23.332 1.00 88.69 150 THR A O 1
ATOM 1260 N N . ALA A 1 151 ? -21.443 -11.558 25.022 1.00 88.56 151 ALA A N 1
ATOM 1261 C CA . ALA A 1 151 ? -22.034 -12.433 26.035 1.00 88.56 151 ALA A CA 1
ATOM 1262 C C . ALA A 1 151 ? -23.515 -12.737 25.757 1.00 88.56 151 ALA A C 1
ATOM 1264 O O . ALA A 1 151 ? -23.951 -13.878 25.910 1.00 88.56 151 ALA A O 1
ATOM 1265 N N . TRP A 1 152 ? -24.274 -11.743 25.292 1.00 88.50 152 TRP A N 1
ATOM 1266 C CA . TRP A 1 152 ? -25.674 -11.891 24.902 1.00 88.50 152 TRP A CA 1
ATOM 1267 C C . TRP A 1 152 ? -25.835 -12.821 23.698 1.00 88.50 152 TRP A C 1
ATOM 1269 O O . TRP A 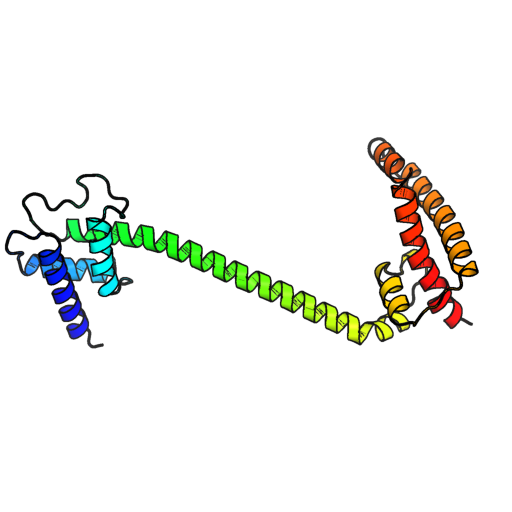1 152 ? -26.606 -13.776 23.756 1.00 88.50 152 TRP A O 1
ATOM 1279 N N . LYS A 1 153 ? -25.063 -12.601 22.620 1.00 87.62 153 LYS A N 1
ATOM 1280 C CA . LYS A 1 153 ? -25.103 -13.442 21.407 1.00 87.62 153 LYS A CA 1
ATOM 1281 C C . LYS A 1 153 ? -24.755 -14.903 21.693 1.00 87.62 153 LYS A C 1
ATOM 1283 O O . LYS A 1 153 ? -25.320 -15.791 21.069 1.00 87.62 153 LYS A O 1
ATOM 1288 N N . ARG A 1 154 ? -23.845 -15.148 22.640 1.00 86.00 154 ARG A N 1
ATOM 1289 C CA . ARG A 1 154 ? -23.446 -16.496 23.079 1.00 86.00 154 ARG A CA 1
ATOM 1290 C C . ARG A 1 154 ? -24.406 -17.116 24.100 1.00 86.00 154 ARG A C 1
ATOM 1292 O O . ARG A 1 154 ? -24.196 -18.247 24.517 1.00 86.00 154 ARG A O 1
ATOM 1299 N N . GLY A 1 155 ? -25.442 -16.390 24.527 1.00 85.25 155 GLY A N 1
ATOM 1300 C CA . GLY A 1 155 ? -26.405 -16.863 25.519 1.00 85.25 155 GLY A CA 1
ATOM 1301 C C . GLY A 1 155 ? -25.844 -17.002 26.938 1.00 85.25 155 GLY A C 1
ATOM 1302 O O . GLY A 1 155 ? -26.498 -17.626 27.770 1.00 85.25 155 GLY A O 1
ATOM 1303 N N . LEU A 1 156 ? -24.673 -16.416 27.222 1.00 85.12 156 LEU A N 1
ATOM 1304 C CA . LEU A 1 156 ? -24.031 -16.426 28.547 1.00 85.12 156 LEU A CA 1
ATOM 1305 C C . LEU A 1 156 ? -24.785 -15.557 29.558 1.00 85.12 156 LEU A C 1
ATOM 1307 O O . LEU A 1 156 ? -24.705 -15.776 30.763 1.00 85.12 156 LEU A O 1
ATOM 1311 N N . ILE A 1 157 ? -25.522 -14.566 29.059 1.00 86.38 157 ILE A N 1
ATOM 1312 C CA . ILE A 1 157 ? -26.444 -13.751 29.839 1.00 86.38 157 ILE A CA 1
ATOM 1313 C C . ILE A 1 157 ? -27.809 -13.741 29.161 1.00 86.38 157 ILE A C 1
ATOM 1315 O O . ILE A 1 157 ? -27.917 -13.726 27.935 1.00 86.38 157 ILE A O 1
ATOM 1319 N N . ARG A 1 158 ? -28.862 -13.726 29.975 1.00 85.00 158 ARG A N 1
ATOM 1320 C CA . ARG A 1 158 ? -30.242 -13.518 29.537 1.00 85.00 158 ARG A CA 1
ATOM 1321 C C . ARG A 1 158 ? -30.904 -12.530 30.489 1.00 85.00 158 ARG A C 1
ATOM 1323 O O . ARG A 1 158 ? -30.733 -12.628 31.703 1.00 85.00 158 ARG A O 1
ATOM 1330 N N . LEU A 1 159 ? -31.628 -11.574 29.919 1.00 83.50 159 LEU A N 1
ATOM 1331 C CA . LEU A 1 159 ? -32.401 -10.566 30.640 1.00 83.50 159 LEU A CA 1
ATOM 1332 C C . LEU A 1 159 ? -33.861 -10.744 30.258 1.00 83.50 159 LEU A C 1
ATOM 1334 O O . LEU A 1 159 ? -34.179 -10.769 29.065 1.00 83.50 159 LEU A O 1
ATOM 1338 N N . THR A 1 160 ? -34.738 -10.824 31.249 1.00 86.19 160 THR A N 1
ATOM 1339 C CA . THR A 1 160 ? -36.182 -10.745 31.006 1.00 86.19 160 THR A CA 1
ATOM 1340 C C . THR A 1 160 ? -36.576 -9.315 30.625 1.00 86.19 160 THR A C 1
ATOM 1342 O O . THR A 1 160 ? -35.849 -8.363 30.913 1.00 86.19 160 THR A O 1
ATOM 1345 N N . GLU A 1 161 ? -37.740 -9.126 30.000 1.00 80.81 161 GLU A N 1
ATOM 1346 C CA . GLU A 1 161 ? -38.233 -7.785 29.640 1.00 80.81 161 GLU A CA 1
ATOM 1347 C C . GLU A 1 161 ? -38.323 -6.854 30.859 1.00 80.81 161 GLU A C 1
ATOM 1349 O O . GLU A 1 161 ? -37.918 -5.693 30.806 1.00 80.81 161 GLU A O 1
ATOM 1354 N N . THR A 1 162 ? -38.760 -7.385 32.003 1.00 83.88 162 THR A N 1
ATOM 1355 C CA . THR A 1 162 ? -38.857 -6.627 33.256 1.00 83.88 162 THR A CA 1
ATOM 1356 C C . THR A 1 162 ? -37.492 -6.193 33.793 1.00 83.88 162 THR A C 1
ATOM 1358 O O . THR A 1 162 ? -37.369 -5.114 34.373 1.00 83.88 162 THR A O 1
ATOM 1361 N N . GLU A 1 163 ? -36.448 -6.993 33.585 1.00 83.38 163 GLU A N 1
ATOM 1362 C CA . GLU A 1 163 ? -35.076 -6.655 33.968 1.00 83.38 163 GLU A CA 1
ATOM 1363 C C . GLU A 1 163 ? -34.454 -5.630 33.025 1.00 83.38 163 GLU A C 1
ATOM 1365 O O . GLU A 1 163 ? -33.777 -4.714 33.488 1.00 83.38 163 GLU A O 1
ATOM 1370 N N . GLN A 1 164 ? -34.720 -5.731 31.721 1.00 81.81 164 GLN A N 1
ATOM 1371 C CA . GLN A 1 164 ? -34.244 -4.756 30.737 1.00 81.81 164 GLN A CA 1
ATOM 1372 C C . GLN A 1 164 ? -34.772 -3.352 31.048 1.00 81.81 164 GLN A C 1
ATOM 1374 O O . GLN A 1 164 ? -34.000 -2.393 31.049 1.00 81.81 164 GLN A O 1
ATOM 1379 N N . VAL A 1 165 ? -36.061 -3.234 31.386 1.00 84.31 165 VAL A N 1
ATOM 1380 C CA . VAL A 1 165 ? -36.677 -1.954 31.770 1.00 84.31 165 VAL A CA 1
ATOM 1381 C C . VAL A 1 165 ? -36.035 -1.388 33.040 1.00 84.31 165 VAL A C 1
ATOM 1383 O O . VAL A 1 165 ? -35.710 -0.202 33.087 1.00 84.31 165 VAL A O 1
ATOM 1386 N N . LYS A 1 166 ? -35.790 -2.229 34.055 1.00 86.94 166 LYS A N 1
ATOM 1387 C CA . LYS A 1 166 ? -35.135 -1.809 35.306 1.00 86.94 166 LYS A CA 1
ATOM 1388 C C . LYS A 1 166 ? -33.705 -1.324 35.076 1.00 86.94 166 LYS A C 1
ATOM 1390 O O . LYS A 1 166 ? -33.343 -0.255 35.562 1.00 86.94 166 LYS A O 1
ATOM 1395 N N . VAL A 1 167 ? -32.912 -2.082 34.320 1.00 87.06 167 VAL A N 1
ATOM 1396 C CA . VAL A 1 167 ? -31.522 -1.727 34.006 1.00 87.06 167 VAL A CA 1
ATOM 1397 C C . VAL A 1 167 ? -31.458 -0.439 33.189 1.00 87.06 167 VAL A C 1
ATOM 1399 O O . VAL A 1 167 ? -30.616 0.412 33.460 1.00 87.06 167 VAL A O 1
ATOM 1402 N N . LEU A 1 168 ? -32.366 -0.253 32.228 1.00 86.19 168 LEU A N 1
ATOM 1403 C CA . LEU A 1 168 ? -32.422 0.971 31.432 1.00 86.19 168 LEU A CA 1
ATOM 1404 C C . LEU A 1 168 ? -32.800 2.192 32.281 1.00 86.19 168 LEU A C 1
ATOM 1406 O O . LEU A 1 168 ? -32.194 3.249 32.126 1.00 86.19 168 LEU A O 1
ATOM 1410 N N . ALA A 1 169 ? -33.761 2.054 33.199 1.00 85.94 169 ALA A N 1
ATOM 1411 C CA . ALA A 1 169 ? -34.135 3.129 34.116 1.00 85.94 169 ALA A CA 1
ATOM 1412 C C . ALA A 1 169 ? -32.964 3.528 35.032 1.00 85.94 169 ALA A C 1
ATOM 1414 O O . ALA A 1 169 ? -32.664 4.714 35.164 1.00 85.94 169 ALA A O 1
ATOM 1415 N N . GLN A 1 170 ? -32.251 2.543 35.592 1.00 85.44 170 GLN A N 1
ATOM 1416 C CA . GLN A 1 170 ? -31.039 2.778 36.388 1.00 85.44 170 GLN A CA 1
ATOM 1417 C C . GLN A 1 170 ? -29.937 3.450 35.562 1.00 85.44 170 GLN A C 1
ATOM 1419 O O . GLN A 1 170 ? -29.305 4.399 36.016 1.00 85.44 170 GLN A O 1
ATOM 1424 N N . ALA A 1 171 ? -29.730 2.997 34.327 1.00 88.06 171 ALA A N 1
ATOM 1425 C CA . ALA A 1 171 ? -28.715 3.551 33.445 1.00 88.06 171 ALA A CA 1
ATOM 1426 C C . ALA A 1 171 ? -29.012 4.990 33.010 1.00 88.06 171 ALA A C 1
ATOM 1428 O O . ALA A 1 171 ? -28.079 5.769 32.853 1.00 88.06 171 ALA A O 1
ATOM 1429 N N . ARG A 1 172 ? -30.288 5.359 32.835 1.00 86.38 172 ARG A N 1
ATOM 1430 C CA . ARG A 1 172 ? -30.688 6.748 32.562 1.00 86.38 172 ARG A CA 1
ATOM 1431 C C . ARG A 1 172 ? -30.396 7.668 33.743 1.00 86.38 172 ARG A C 1
ATOM 1433 O O . ARG A 1 172 ? -29.879 8.756 33.522 1.00 86.38 172 ARG A O 1
ATOM 1440 N N . ALA A 1 173 ? -30.675 7.224 34.970 1.00 86.00 173 ALA A N 1
ATOM 1441 C CA . ALA A 1 173 ? -30.345 7.989 36.172 1.00 86.00 173 ALA A CA 1
ATOM 1442 C C . ALA A 1 173 ? -28.826 8.210 36.301 1.00 86.00 173 ALA A C 1
ATOM 1444 O O . ALA A 1 173 ? -28.384 9.340 3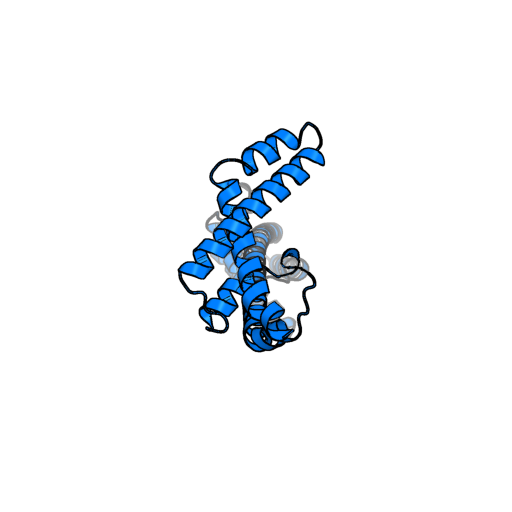6.474 1.00 86.00 173 ALA A O 1
ATOM 1445 N N . LEU A 1 174 ? -28.029 7.156 36.100 1.00 86.38 174 LEU A N 1
ATOM 1446 C CA . LEU A 1 174 ? -26.562 7.240 36.129 1.00 86.38 174 LEU A CA 1
ATOM 1447 C C . LEU A 1 174 ? -25.983 8.078 34.978 1.00 86.38 174 LEU A C 1
ATOM 1449 O O . LEU A 1 174 ? -24.995 8.777 35.166 1.00 86.38 174 LEU A O 1
ATOM 1453 N N . ALA A 1 175 ? -26.585 8.024 33.785 1.00 84.31 175 ALA A N 1
ATOM 1454 C CA . ALA A 1 175 ? -26.176 8.857 32.654 1.00 84.31 175 ALA A CA 1
ATOM 1455 C C . ALA A 1 175 ? -26.390 10.349 32.936 1.00 84.31 175 ALA A C 1
ATOM 1457 O O . ALA A 1 175 ? -25.594 11.173 32.489 1.00 84.31 175 ALA A O 1
ATOM 1458 N N . LEU A 1 176 ? -27.470 10.679 33.652 1.00 83.69 176 LEU A N 1
ATOM 1459 C CA . LEU A 1 176 ? -27.775 12.040 34.078 1.00 83.69 176 LEU A CA 1
ATOM 1460 C C . LEU A 1 176 ? -26.752 12.521 35.115 1.00 83.69 176 LEU A C 1
ATOM 1462 O O . LEU A 1 176 ? -26.165 13.580 34.935 1.00 83.69 176 LEU A O 1
ATOM 1466 N N . GLU A 1 177 ? -26.476 11.698 36.128 1.00 83.69 177 GLU A N 1
ATOM 1467 C CA . GLU A 1 177 ? -25.494 11.981 37.182 1.00 83.69 177 GLU A CA 1
ATOM 1468 C C . GLU A 1 177 ? -24.075 12.172 36.612 1.00 83.69 177 GLU A C 1
ATOM 1470 O O . GLU A 1 177 ? -23.420 13.170 36.902 1.00 83.69 177 GLU A O 1
ATOM 1475 N N . GLU A 1 178 ? -23.610 11.288 35.716 1.00 83.25 178 GLU A N 1
ATOM 1476 C CA . GLU A 1 178 ? -22.301 11.450 35.058 1.00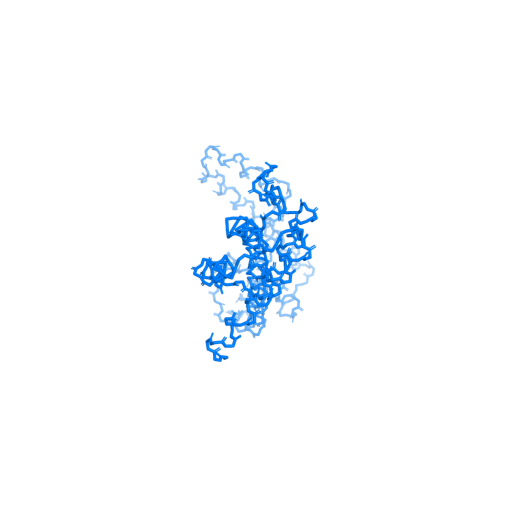 83.25 178 GLU A CA 1
ATOM 1477 C C . GLU A 1 178 ? -22.239 12.711 34.188 1.00 83.25 178 GLU A C 1
ATOM 1479 O O . GLU A 1 178 ? -21.208 13.383 34.138 1.00 83.25 178 GLU A O 1
ATOM 1484 N N . ALA A 1 179 ? -23.335 13.061 33.510 1.00 80.50 179 ALA A N 1
ATOM 1485 C CA . ALA A 1 179 ? -23.402 14.289 32.730 1.00 80.50 179 ALA A CA 1
ATOM 1486 C C . ALA A 1 179 ? -23.372 15.544 33.619 1.00 80.50 179 ALA A C 1
ATOM 1488 O O . ALA A 1 179 ? -22.766 16.542 33.231 1.00 80.50 179 ALA A O 1
ATOM 1489 N N . GLU A 1 180 ? -23.998 15.513 34.796 1.00 79.62 180 GLU A N 1
ATOM 1490 C CA . GLU A 1 180 ? -23.949 16.602 35.777 1.00 79.62 180 GLU A CA 1
ATOM 1491 C C . GLU A 1 180 ? -22.549 16.749 36.386 1.00 79.62 180 GLU A C 1
ATOM 1493 O O . GLU A 1 180 ? -21.997 17.851 36.372 1.00 79.62 180 GLU A O 1
ATOM 1498 N N . GLU A 1 181 ? -21.906 15.649 36.787 1.00 79.94 181 GLU A N 1
ATOM 1499 C CA . GLU A 1 181 ? -20.520 15.675 37.266 1.00 79.94 181 GLU A CA 1
ATOM 1500 C C . GLU A 1 181 ? -19.537 16.210 36.207 1.00 79.94 181 GLU A C 1
ATOM 1502 O O . GLU A 1 181 ? -18.605 16.956 36.527 1.00 79.94 181 GLU A O 1
ATOM 1507 N N . GLU A 1 182 ? -19.717 15.838 34.934 1.00 77.19 182 GLU A N 1
ATOM 1508 C CA . GLU A 1 182 ? -18.912 16.363 33.824 1.00 77.19 182 GLU A CA 1
ATOM 1509 C C . GLU A 1 182 ? -19.134 17.869 33.628 1.00 77.19 182 GLU A C 1
ATOM 1511 O O . GLU A 1 182 ? -18.175 18.595 33.364 1.00 77.19 182 GLU A O 1
ATOM 1516 N N . LYS A 1 183 ? -20.368 18.368 33.794 1.00 74.88 183 LYS A N 1
ATOM 1517 C CA . LYS A 1 183 ? -20.677 19.809 33.720 1.00 74.88 183 LYS A CA 1
ATOM 1518 C C . LYS A 1 183 ? -20.029 20.598 34.855 1.00 74.88 183 LYS A C 1
ATOM 1520 O O . LYS A 1 183 ? -19.551 21.716 34.624 1.00 74.88 183 LYS A O 1
ATOM 1525 N N . GLU A 1 184 ? -20.005 20.037 36.060 1.00 73.19 184 GLU A N 1
ATOM 1526 C CA . GLU A 1 184 ? -19.371 20.660 37.224 1.00 73.19 184 GLU A CA 1
ATOM 1527 C C . GLU A 1 184 ? -17.850 20.753 37.065 1.00 73.19 184 GLU A C 1
ATOM 1529 O O . GLU A 1 184 ? -17.267 21.793 37.376 1.00 73.19 184 GLU A O 1
ATOM 1534 N N . LYS A 1 185 ? -17.219 19.710 36.511 1.00 74.94 185 LYS A N 1
ATOM 1535 C CA . LYS A 1 185 ? -15.761 19.631 36.299 1.00 74.94 185 LYS A CA 1
ATOM 1536 C C . LYS A 1 185 ? -15.280 20.327 35.013 1.00 74.94 185 LYS A C 1
ATOM 1538 O O . LYS A 1 185 ? -14.080 20.546 34.855 1.00 74.94 185 LYS A O 1
ATOM 1543 N N . ALA A 1 186 ? -16.180 20.670 34.090 1.00 72.94 186 ALA A N 1
ATOM 1544 C CA . ALA A 1 186 ? -15.848 21.283 32.804 1.00 72.94 186 ALA A CA 1
ATOM 1545 C C . ALA A 1 186 ? -15.551 22.792 32.902 1.00 72.94 186 ALA A C 1
ATOM 1547 O O . ALA A 1 186 ? -16.297 23.567 33.504 1.00 72.94 186 ALA A O 1
ATOM 1548 N N . ASN A 1 187 ? -14.511 23.238 32.188 1.00 73.38 187 ASN A N 1
ATOM 1549 C CA . ASN A 1 187 ? -14.237 24.664 31.977 1.00 73.38 187 ASN A CA 1
ATOM 1550 C C . ASN A 1 187 ? -15.327 25.330 31.107 1.00 73.38 187 ASN A C 1
ATOM 1552 O O . ASN A 1 187 ? -16.042 24.661 30.360 1.00 73.38 187 ASN A O 1
ATOM 1556 N N . ILE A 1 188 ? -15.414 26.669 31.139 1.00 64.69 188 ILE A N 1
ATOM 1557 C CA . ILE A 1 188 ? -16.466 27.480 30.474 1.00 64.69 188 ILE A CA 1
ATOM 1558 C C . ILE A 1 188 ? -16.689 27.098 28.993 1.00 64.69 188 ILE A C 1
ATOM 1560 O O . ILE A 1 188 ? -17.827 27.063 28.529 1.00 64.69 188 ILE A O 1
ATOM 1564 N N . PHE A 1 189 ? -15.626 26.756 28.256 1.00 59.16 189 PHE A N 1
ATOM 1565 C CA . PHE A 1 189 ? -15.706 26.336 26.849 1.00 59.16 189 PHE A CA 1
ATOM 1566 C C . PHE A 1 189 ? -16.237 24.907 26.647 1.00 59.16 189 PHE A C 1
ATOM 1568 O O . PHE A 1 189 ? -16.874 24.628 25.634 1.00 59.16 189 PHE A O 1
ATOM 1575 N N . GLN A 1 190 ? -16.004 24.007 27.603 1.00 63.88 190 GLN A N 1
ATOM 1576 C CA . GLN A 1 190 ? -16.435 22.608 27.541 1.00 63.88 190 GLN A CA 1
ATOM 1577 C C . GLN A 1 190 ? -17.883 22.432 28.014 1.00 63.88 190 GLN A C 1
ATOM 1579 O O . GLN A 1 190 ? -18.573 21.543 27.521 1.00 63.88 190 GLN A O 1
ATOM 1584 N N . ARG A 1 191 ? -18.392 23.320 28.882 1.00 63.16 191 ARG A N 1
ATOM 1585 C CA . ARG A 1 191 ? -19.776 23.268 29.389 1.00 63.16 191 ARG A CA 1
ATOM 1586 C C . ARG A 1 191 ? -20.835 23.227 28.287 1.00 63.16 191 ARG A C 1
ATOM 1588 O O . ARG A 1 191 ? -21.677 22.340 28.311 1.00 63.16 191 ARG A O 1
ATOM 1595 N N . LYS A 1 192 ? -20.732 24.083 27.262 1.00 63.03 192 LYS A N 1
ATOM 1596 C CA . LYS A 1 192 ? -21.668 24.083 26.115 1.00 63.03 192 LYS A CA 1
ATOM 1597 C C . LYS A 1 192 ? -21.630 22.789 25.293 1.00 63.03 192 LYS A C 1
ATOM 1599 O O . LYS A 1 192 ? -22.612 22.437 24.643 1.00 63.03 192 LYS A O 1
ATOM 1604 N N . GLN A 1 193 ? -20.488 22.102 25.271 1.00 62.47 193 GLN A N 1
ATOM 1605 C CA . GLN A 1 193 ? -20.314 20.848 24.538 1.00 62.47 193 GLN A CA 1
ATOM 1606 C C . GLN A 1 193 ? -20.885 19.668 25.336 1.00 62.47 193 GLN A C 1
ATOM 1608 O O . GLN A 1 193 ? -21.571 18.824 24.766 1.00 62.47 193 GLN A O 1
ATOM 1613 N N . VAL A 1 194 ? -20.675 19.662 26.657 1.00 64.12 194 VAL A N 1
ATOM 1614 C CA . VAL A 1 194 ? -21.278 18.691 27.582 1.00 64.12 194 VAL A CA 1
ATOM 1615 C C . VAL A 1 194 ? -22.796 18.879 27.659 1.00 64.12 194 VAL A C 1
ATOM 1617 O O . VAL A 1 194 ? -23.517 17.893 27.625 1.00 64.12 194 VAL A O 1
ATOM 1620 N N . GLU A 1 195 ? -23.309 20.113 27.669 1.00 66.06 195 GLU A N 1
ATOM 1621 C CA . GLU A 1 195 ? -24.754 20.401 27.610 1.00 66.06 195 GLU A CA 1
ATOM 1622 C C . GLU A 1 195 ? -25.409 19.823 26.355 1.00 66.06 195 GLU A C 1
ATOM 1624 O O . GLU A 1 195 ? -26.385 19.090 26.470 1.00 66.06 195 GLU A O 1
ATOM 1629 N N . LYS A 1 196 ? -24.817 20.037 25.172 1.00 64.75 196 LYS A N 1
ATOM 1630 C CA . LYS A 1 196 ? -25.320 19.443 23.923 1.00 64.75 196 LYS A CA 1
ATOM 1631 C C . LYS A 1 196 ? -25.278 17.912 23.905 1.00 64.75 196 LYS A C 1
ATOM 1633 O O . LYS A 1 196 ? -26.109 17.297 23.250 1.00 64.75 196 LYS A O 1
ATOM 1638 N N . LEU A 1 197 ? -24.304 17.295 24.576 1.00 60.62 197 LEU A N 1
ATOM 1639 C CA . LEU A 1 197 ? -24.184 15.833 24.679 1.00 60.62 197 LEU A CA 1
ATOM 1640 C C . LEU A 1 197 ? -25.092 15.237 25.767 1.00 60.62 197 LEU A C 1
ATOM 1642 O O . LEU A 1 197 ? -25.431 14.057 25.695 1.00 60.62 197 LEU A O 1
ATOM 1646 N N . ALA A 1 198 ? -25.475 16.045 26.755 1.00 60.69 198 ALA A N 1
ATOM 1647 C CA . ALA A 1 198 ? -26.386 15.696 27.840 1.00 60.69 198 ALA A CA 1
ATOM 1648 C C . ALA A 1 198 ? -27.869 15.880 27.467 1.00 60.69 198 ALA A C 1
ATOM 1650 O O . ALA A 1 198 ? -28.741 15.571 28.276 1.00 60.69 198 ALA A O 1
ATOM 1651 N N . GLU A 1 199 ? -28.166 16.357 26.257 1.00 62.59 199 GLU A N 1
ATOM 1652 C CA . GLU A 1 199 ? -29.522 16.547 25.746 1.00 62.59 199 GLU A CA 1
ATOM 1653 C C . GLU A 1 199 ? -29.841 15.576 24.595 1.00 62.59 199 GLU A C 1
ATOM 1655 O O . GLU A 1 199 ? -28.980 15.193 23.798 1.00 62.59 199 GLU A O 1
ATOM 1660 N N . GLY A 1 200 ? -31.109 15.164 24.507 1.00 65.38 200 GLY A N 1
ATOM 1661 C CA . GLY A 1 200 ? -31.648 14.397 23.381 1.00 65.38 200 GLY A CA 1
ATOM 1662 C C . GLY A 1 200 ? -30.964 13.044 23.135 1.00 65.38 200 GLY A C 1
ATOM 1663 O O . GLY A 1 200 ? -30.906 12.181 24.013 1.00 65.38 200 GLY A O 1
ATOM 1664 N N . GLU A 1 201 ? -30.476 12.839 21.909 1.00 64.38 201 GLU A N 1
ATOM 1665 C CA . GLU A 1 201 ? -29.910 11.563 21.441 1.00 64.38 201 GLU A CA 1
ATOM 1666 C C . GLU A 1 201 ? -28.575 11.193 22.114 1.00 64.38 201 GLU A C 1
ATOM 1668 O O . GLU A 1 201 ? -28.255 10.007 22.236 1.00 64.38 201 GLU A O 1
ATOM 1673 N N . GLY A 1 202 ? -27.813 12.182 22.597 1.00 71.19 202 GLY A N 1
ATOM 1674 C CA . GLY A 1 202 ? -26.532 11.959 23.275 1.00 71.19 202 GLY A CA 1
ATOM 1675 C C . GLY A 1 202 ? -26.697 11.282 24.638 1.00 71.19 202 GLY A C 1
ATOM 1676 O O . GLY A 1 202 ? -26.003 10.302 24.937 1.00 71.19 202 GLY A O 1
ATOM 1677 N N . LEU A 1 203 ? -27.679 11.736 25.425 1.00 77.19 203 LEU A N 1
ATOM 1678 C CA . LEU A 1 203 ? -28.010 11.156 26.728 1.00 77.19 203 LEU A CA 1
ATOM 1679 C C . LEU A 1 203 ? -28.524 9.719 26.579 1.00 77.19 203 LEU A C 1
ATOM 1681 O O . LEU A 1 203 ? -28.103 8.826 27.312 1.00 77.19 203 LEU A O 1
ATOM 1685 N N . GLU A 1 204 ? -29.378 9.465 25.586 1.00 80.31 204 GLU A N 1
ATOM 1686 C CA . GLU A 1 204 ? -29.919 8.127 25.332 1.00 80.31 204 GLU A CA 1
ATOM 1687 C C . GLU A 1 204 ? -28.829 7.154 24.835 1.00 80.31 204 GLU A C 1
ATOM 1689 O O . GLU A 1 204 ? -28.811 5.981 25.218 1.00 80.31 204 GLU A O 1
ATOM 1694 N N . GLY A 1 205 ? -27.868 7.627 24.033 1.00 81.56 205 GLY A N 1
ATOM 1695 C CA . GLY A 1 205 ? -26.692 6.845 23.632 1.00 81.56 205 GLY A CA 1
ATOM 1696 C C . GLY A 1 205 ? -25.791 6.467 24.816 1.00 81.56 205 GLY A C 1
ATOM 1697 O O . GLY A 1 205 ? -25.357 5.311 24.935 1.00 81.56 205 GLY A O 1
ATOM 1698 N N . ARG A 1 206 ? -25.559 7.412 25.738 1.00 81.75 206 ARG A N 1
ATOM 1699 C CA . ARG A 1 206 ? -24.835 7.171 26.999 1.00 81.75 206 ARG A CA 1
ATOM 1700 C C . ARG A 1 206 ? -25.590 6.184 27.890 1.00 81.75 206 ARG A C 1
ATOM 1702 O O . ARG A 1 206 ? -25.007 5.186 28.311 1.00 81.75 206 ARG A O 1
ATOM 1709 N N . ALA A 1 207 ? -26.894 6.379 28.077 1.00 86.38 207 ALA A N 1
ATOM 1710 C CA . ALA A 1 207 ? -27.743 5.487 28.861 1.00 86.38 207 ALA A CA 1
ATOM 1711 C C . ALA A 1 207 ? -27.728 4.049 28.318 1.00 86.38 207 ALA A C 1
ATOM 1713 O O . ALA A 1 207 ? -27.569 3.108 29.089 1.00 86.38 207 ALA A O 1
ATOM 1714 N N . LYS A 1 208 ? -27.790 3.843 26.995 1.00 86.94 208 LYS A N 1
ATOM 1715 C CA . LYS A 1 208 ? -27.655 2.502 26.388 1.00 86.94 208 LYS A CA 1
ATOM 1716 C C . LYS A 1 208 ? -26.288 1.867 26.659 1.00 86.94 208 LYS A C 1
ATOM 1718 O O . LYS A 1 208 ? -26.201 0.660 26.890 1.00 86.94 208 LYS A O 1
ATOM 1723 N N . THR A 1 209 ? -25.223 2.667 26.643 1.00 86.12 209 THR A N 1
ATOM 1724 C CA . THR A 1 209 ? -23.859 2.211 26.953 1.00 86.12 209 THR A CA 1
ATOM 1725 C C . THR A 1 209 ? -23.732 1.764 28.402 1.00 86.12 209 THR A C 1
ATOM 1727 O O . THR A 1 209 ? -23.250 0.659 28.664 1.00 86.12 209 THR A O 1
ATOM 1730 N N . ILE A 1 210 ? -24.228 2.582 29.329 1.00 88.75 210 ILE A N 1
ATOM 1731 C CA . ILE A 1 210 ? -24.259 2.276 30.760 1.00 88.75 210 ILE A CA 1
ATOM 1732 C C . ILE A 1 210 ? -25.133 1.046 31.015 1.00 88.75 210 ILE A C 1
ATOM 1734 O O . ILE A 1 210 ? -24.684 0.120 31.684 1.00 88.75 210 ILE A O 1
ATOM 1738 N N . ALA A 1 211 ? -26.320 0.966 30.406 1.00 89.12 211 ALA A N 1
ATOM 1739 C CA . ALA A 1 211 ? -27.249 -0.153 30.563 1.00 89.12 211 ALA A CA 1
ATOM 1740 C C . ALA A 1 211 ? -26.604 -1.495 30.207 1.00 89.12 211 ALA A C 1
ATOM 1742 O O . ALA A 1 211 ? -26.744 -2.466 30.942 1.00 89.12 211 ALA A O 1
ATOM 1743 N N . ARG A 1 212 ? -25.846 -1.554 29.108 1.00 88.94 212 ARG A N 1
ATOM 1744 C CA . ARG A 1 212 ? -25.153 -2.778 28.676 1.00 88.94 212 ARG A CA 1
ATOM 1745 C C . ARG A 1 212 ? -24.054 -3.199 29.650 1.00 88.94 212 ARG A C 1
ATOM 1747 O O . ARG A 1 212 ? -23.969 -4.374 30.005 1.00 88.94 212 ARG A O 1
ATOM 1754 N N . LYS A 1 213 ? -23.237 -2.250 30.114 1.00 91.38 213 LYS A N 1
ATOM 1755 C CA . LYS A 1 213 ? -22.200 -2.519 31.122 1.00 91.38 213 LYS A CA 1
ATOM 1756 C C . LYS A 1 213 ? -22.810 -2.980 32.447 1.00 91.38 213 LYS A C 1
ATOM 1758 O O . LYS A 1 213 ? -22.375 -3.978 33.016 1.00 91.38 213 LYS A O 1
ATOM 1763 N N . LEU A 1 214 ? -23.845 -2.278 32.902 1.00 89.69 214 LEU A N 1
ATOM 1764 C CA . LEU A 1 214 ? -24.541 -2.520 34.161 1.00 89.69 214 LEU A CA 1
ATOM 1765 C C . LEU A 1 214 ? -25.287 -3.859 34.148 1.00 89.69 214 LEU A C 1
ATOM 1767 O O . LEU A 1 214 ? -25.173 -4.622 35.103 1.00 89.69 214 LEU A O 1
ATOM 1771 N N . ALA A 1 215 ? -25.949 -4.201 33.040 1.00 88.81 215 ALA A N 1
ATOM 1772 C CA . ALA A 1 215 ? -26.572 -5.507 32.857 1.00 88.81 215 ALA A CA 1
ATOM 1773 C C . ALA A 1 215 ? -25.559 -6.651 32.958 1.00 88.81 215 ALA A C 1
ATOM 1775 O O . ALA A 1 215 ? -25.807 -7.623 33.672 1.00 88.81 215 ALA A O 1
ATOM 1776 N N . LEU A 1 216 ? -24.421 -6.545 32.257 1.00 89.56 216 LEU A N 1
ATOM 1777 C CA . LEU A 1 216 ? -23.380 -7.572 32.321 1.00 89.56 216 LEU A CA 1
ATOM 1778 C C . 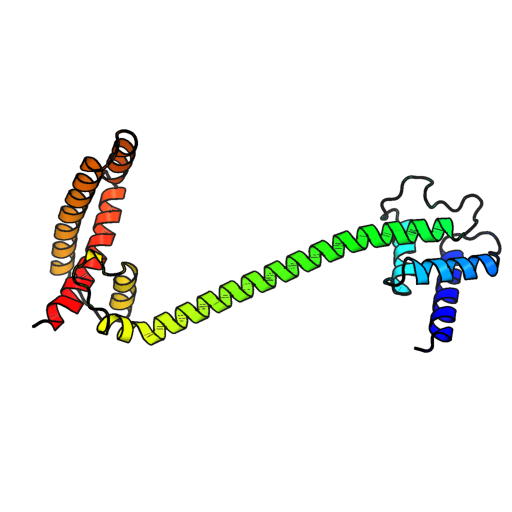LEU A 1 216 ? -22.823 -7.687 33.745 1.00 89.56 216 LEU A C 1
ATOM 1780 O O . LEU A 1 216 ? -22.667 -8.795 34.252 1.00 89.56 216 LEU A O 1
ATOM 1784 N N . PHE A 1 217 ? -22.596 -6.551 34.410 1.00 88.94 217 PHE A N 1
ATOM 1785 C CA . PHE A 1 217 ? -22.113 -6.502 35.786 1.00 88.94 217 PHE A CA 1
ATOM 1786 C C . PHE A 1 217 ? -23.042 -7.209 36.777 1.00 88.94 217 PHE A C 1
ATOM 1788 O O . PHE A 1 217 ? -22.614 -8.112 37.497 1.00 88.94 217 PHE A O 1
ATOM 1795 N N . GLN A 1 218 ? -24.324 -6.845 36.766 1.00 86.88 218 GLN A N 1
ATOM 1796 C CA . GLN A 1 218 ? -25.329 -7.415 37.661 1.00 86.88 218 GLN A CA 1
ATOM 1797 C C . GLN A 1 218 ? -25.557 -8.906 37.393 1.00 86.88 218 GLN A C 1
ATOM 1799 O O . GLN A 1 218 ? -25.668 -9.701 38.323 1.00 86.88 218 GLN A O 1
ATOM 1804 N N . LYS A 1 219 ? -25.626 -9.310 36.119 1.00 86.06 219 LYS A N 1
ATOM 1805 C CA . LYS A 1 219 ? -25.985 -10.688 35.768 1.00 86.06 219 LYS A CA 1
ATOM 1806 C C . LYS A 1 219 ? -24.837 -11.669 35.896 1.00 86.06 219 LYS A C 1
ATOM 1808 O O . LYS A 1 219 ? -25.085 -12.798 36.313 1.00 86.06 219 LYS A O 1
ATOM 1813 N N . PHE A 1 220 ? -23.631 -11.257 35.523 1.00 83.31 220 PHE A N 1
ATOM 1814 C CA . PHE A 1 220 ? -22.493 -12.161 35.430 1.00 83.31 220 PHE A CA 1
ATOM 1815 C C . PHE A 1 220 ? -21.580 -12.087 36.658 1.00 83.31 220 PHE A C 1
ATOM 1817 O O . PHE A 1 220 ? -21.206 -13.128 37.181 1.00 83.31 220 PHE A O 1
ATOM 1824 N N . TYR A 1 221 ? -21.269 -10.890 37.168 1.00 84.44 221 TYR A N 1
ATOM 1825 C CA . TYR A 1 221 ? -20.291 -10.736 38.254 1.00 84.44 221 TYR A CA 1
ATOM 1826 C C . TYR A 1 221 ? -20.933 -10.677 39.647 1.00 84.44 221 TYR A C 1
ATOM 1828 O O . TYR A 1 221 ? -20.460 -11.347 40.559 1.00 84.44 221 TYR A O 1
ATOM 1836 N N . GLN A 1 222 ? -22.044 -9.952 39.828 1.00 79.81 222 GLN A N 1
ATOM 1837 C CA . GLN A 1 222 ? -22.711 -9.888 41.143 1.00 79.81 222 GLN A CA 1
ATOM 1838 C C . GLN A 1 222 ? -23.385 -11.207 41.549 1.00 79.81 222 GLN A C 1
ATOM 1840 O O . GLN A 1 222 ? -23.459 -11.516 42.735 1.00 79.81 222 GLN A O 1
ATOM 1845 N N . ASN A 1 223 ? -23.850 -12.005 40.583 1.00 64.38 223 ASN A N 1
ATOM 1846 C CA . ASN A 1 223 ? -24.455 -13.309 40.867 1.00 64.38 223 ASN A CA 1
ATOM 1847 C C . ASN A 1 223 ? -23.432 -14.418 41.163 1.00 64.38 223 ASN A C 1
ATOM 1849 O O . ASN A 1 223 ? -23.833 -15.441 41.697 1.00 64.38 223 ASN A O 1
ATOM 1853 N N . GLN A 1 224 ? -22.146 -14.238 40.834 1.00 58.06 224 GLN A N 1
ATOM 1854 C CA . GLN A 1 224 ? -21.085 -15.201 41.174 1.00 58.06 224 GLN A CA 1
ATOM 1855 C C . GLN A 1 224 ? -20.439 -14.951 42.545 1.00 58.06 224 GLN A C 1
ATOM 1857 O O . GLN A 1 224 ? -19.662 -15.776 43.012 1.00 58.06 224 GLN A O 1
ATOM 1862 N N . GLN A 1 225 ? -20.746 -13.823 43.193 1.00 51.81 225 GLN A N 1
ATOM 1863 C CA . GLN A 1 225 ? -20.279 -13.496 44.548 1.00 51.81 225 GLN A CA 1
ATOM 1864 C C . GLN A 1 225 ? -21.243 -13.965 45.658 1.00 51.81 225 GLN A C 1
ATOM 1866 O O . GLN A 1 225 ? -21.012 -13.660 46.827 1.00 51.81 225 GLN A O 1
ATOM 1871 N N . LYS A 1 226 ? -22.322 -14.672 45.304 1.00 41.31 226 LYS A N 1
ATOM 1872 C CA . LYS A 1 226 ? -23.250 -15.334 46.233 1.00 41.31 226 LYS A CA 1
ATOM 1873 C C . LYS A 1 226 ? -23.054 -16.839 46.174 1.00 41.31 226 LYS A C 1
AT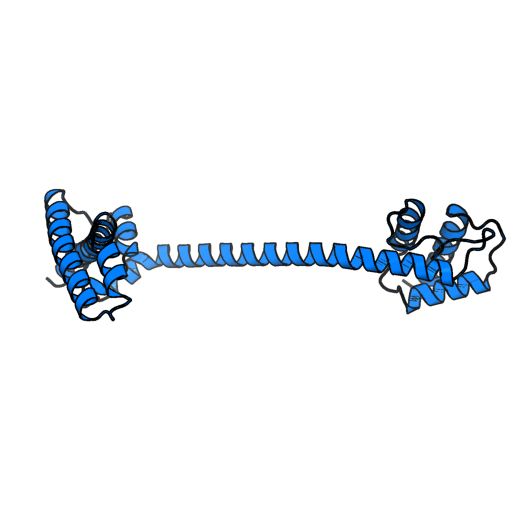OM 1875 O O . LYS A 1 226 ? -23.177 -17.459 47.249 1.00 41.31 226 LYS A O 1
#

Radius of gyration: 37.0 Å; chains: 1; bounding box: 73×46×90 Å

Secondary structure (DSSP, 8-state):
--HHHHHHHHHHHHHHHHHHTT--SPPPHHHHHHHHHHHHHH-TT--HHHHHHHHHHHHHT-S---TTSS--GGG---HHHHHHHHHHHHHHHHHHHHHHHHHHHHHHHHHHHHHHHHHHHHHHHHHHHHHHHH---SSGGGS-HHHHHHHHHTTS----HHHHHHHHHHHHHHHHHHHHHHHHHS-HHHHHHHHHHSSTHHHHHHHHHHHHHHHHIIIIIGGG--

Foldseek 3Di:
DPPVVQLVLLLVLVVVLLVVLFQPDDADPVQSVVLSVCCCPPVVVDDSVLLVVLSVCVVVVVFPDPPPQLDCVVRDDGNSSSNSSSVSSVVVVVVVVVVVVVVVVVVVVVVVVVVVVVVVVVVCLVCVVVCLVPDQDPDLVPFDLVNLVVCVVVVVDDDDPVRLVVLLVVLLVVLLVVLVVCCVVDDPVCNVVSVVLCDDPNSSVSSSSSSSSVRSCVGPNVVVVD

pLDDT: mean 86.0, std 9.76, range [41.31, 96.94]

Sequence (226 aa):
MPMEEAFARLMVALREVAQDYGARQAVLEETFTECVRITRKKFAGLGIEEIREAYRMWAAGELNLRKGEAEMYGGQFNAAQLGKVLAAYMEQRRVALGAYLRELEDYYREQEKANKKERLKREYEENFERNLRDFQPKSWREVPFHWFETAWKRGLIRLTETEQVKVLAQARALALEEAEEEKEKANIFQRKQVEKLAEGEGLEGRAKTIARKLALFQKFYQNQQK